Protein AF-A0A1F9Z024-F1 (afdb_monomer)

Foldseek 3Di:
DLPVVCLCVCVVPVDDDDDDDDDDDDDDDDDDDDDDDDDDDDDDDPPDPPPPPPPPPVPVCPDSPPVVVVCVVPVPSVVVRVVSNVVCVPDDPVRVLVVCLVPLVVLLVVLVVLLVVLVVLLVVLVVLLVLLVVLLVVLVVLLVVLVVLLVVLVVLLVQLVVLLVQLVVLLVVLVVQLVVLVVCVVVVNNVSSVVSNVVSVVSNVSSVVSNVVSVVSNVVSVVSNVVSVVSNVSSVVSNVSSVVSNVVSVVSNVVSVVSSVVSVVSSVSSVVSVVVPD

Structure (mmCIF, N/CA/C/O backbone):
data_AF-A0A1F9Z024-F1
#
_entry.id   AF-A0A1F9Z024-F1
#
loop_
_atom_site.group_PDB
_atom_site.id
_atom_site.type_symbol
_atom_site.label_atom_id
_atom_site.label_alt_id
_atom_site.label_comp_id
_atom_site.label_asym_id
_atom_site.label_entity_id
_atom_site.label_seq_id
_atom_site.pdbx_PDB_ins_code
_atom_site.Cartn_x
_atom_site.Cartn_y
_atom_site.Cartn_z
_atom_site.occupancy
_atom_site.B_iso_or_equiv
_atom_site.auth_seq_id
_atom_site.auth_comp_id
_atom_site.auth_asym_id
_atom_site.auth_atom_id
_atom_site.pdbx_PDB_model_num
ATOM 1 N N . MET A 1 1 ? 35.358 21.967 -48.797 1.00 41.69 1 MET A N 1
ATOM 2 C CA . MET A 1 1 ? 35.586 22.904 -47.665 1.00 41.69 1 MET A CA 1
ATOM 3 C C . MET A 1 1 ? 34.297 23.348 -46.992 1.00 41.69 1 MET A C 1
ATOM 5 O O . MET A 1 1 ? 34.251 23.355 -45.772 1.00 41.69 1 MET A O 1
ATOM 9 N N . LYS A 1 2 ? 33.196 23.497 -47.725 1.00 26.78 2 LYS A N 1
ATOM 10 C CA . LYS A 1 2 ? 31.906 23.045 -47.207 1.00 26.78 2 LYS A CA 1
ATOM 11 C C . LYS A 1 2 ? 31.917 21.520 -47.271 1.00 26.78 2 LYS A C 1
ATOM 13 O O . LYS A 1 2 ? 31.540 20.942 -48.274 1.00 26.78 2 LYS A O 1
ATOM 18 N N . LYS A 1 3 ? 32.565 20.832 -46.316 1.00 32.16 3 LYS A N 1
ATOM 19 C CA . LYS A 1 3 ? 32.410 19.366 -46.212 1.00 32.16 3 LYS A CA 1
ATOM 20 C C . LYS A 1 3 ? 30.887 19.101 -46.264 1.00 32.16 3 LYS A C 1
ATOM 22 O O . LYS A 1 3 ? 30.115 19.993 -45.963 1.00 32.16 3 LYS A O 1
ATOM 27 N N . VAL A 1 4 ? 30.427 17.901 -46.537 1.00 39.38 4 VAL A N 1
ATOM 28 C CA . VAL A 1 4 ? 29.684 17.056 -45.580 1.00 39.38 4 VAL A CA 1
ATOM 29 C C . VAL A 1 4 ? 29.007 17.702 -44.325 1.00 39.38 4 VAL A C 1
ATOM 31 O O . VAL A 1 4 ? 28.066 17.097 -43.825 1.00 39.38 4 VAL A O 1
ATOM 34 N N . ILE A 1 5 ? 29.487 18.854 -43.804 1.00 34.75 5 ILE A N 1
ATOM 35 C CA . ILE A 1 5 ? 28.983 19.886 -42.869 1.00 34.75 5 ILE A CA 1
ATOM 36 C C . ILE A 1 5 ? 27.628 19.602 -42.307 1.00 34.75 5 ILE A C 1
ATOM 38 O O . ILE A 1 5 ? 27.487 19.612 -41.092 1.00 34.75 5 ILE A O 1
ATOM 42 N N . LEU A 1 6 ? 26.638 19.355 -43.133 1.00 33.47 6 LEU A N 1
ATOM 43 C CA . LEU A 1 6 ? 25.333 19.111 -42.578 1.00 33.47 6 LEU A CA 1
ATOM 44 C C . LEU A 1 6 ? 24.619 18.025 -43.381 1.00 33.47 6 LEU A C 1
ATOM 46 O O . LEU A 1 6 ? 23.544 17.634 -43.020 1.00 33.47 6 LEU A O 1
ATOM 50 N N . LEU A 1 7 ? 25.240 17.387 -44.374 1.00 40.91 7 LEU A N 1
ATOM 51 C CA . LEU A 1 7 ? 24.636 16.268 -45.102 1.00 40.91 7 LEU A CA 1
ATOM 52 C C . LEU A 1 7 ? 24.588 14.944 -44.359 1.00 40.91 7 LEU A C 1
ATOM 54 O O . LEU A 1 7 ? 23.774 14.069 -44.644 1.00 40.91 7 LEU A O 1
ATOM 58 N N . ALA A 1 8 ? 25.337 14.890 -43.269 1.00 39.47 8 ALA A N 1
ATOM 59 C CA . ALA A 1 8 ? 24.923 14.147 -42.101 1.00 39.47 8 ALA A CA 1
ATOM 60 C C . ALA A 1 8 ? 23.938 14.962 -41.237 1.00 39.47 8 ALA A C 1
ATOM 62 O O . ALA A 1 8 ? 24.077 15.034 -40.028 1.00 39.47 8 ALA A O 1
ATOM 63 N N . VAL A 1 9 ? 22.868 15.481 -41.829 1.00 36.06 9 VAL A N 1
ATOM 64 C CA . VAL A 1 9 ? 21.585 15.773 -41.177 1.00 36.06 9 VAL A CA 1
ATOM 65 C C . VAL A 1 9 ? 20.935 14.440 -40.809 1.00 36.06 9 VAL A C 1
ATOM 67 O O . VAL A 1 9 ? 20.041 14.357 -39.988 1.00 36.06 9 VAL A O 1
ATOM 70 N N . ILE A 1 10 ? 21.519 13.347 -41.286 1.00 41.84 10 ILE A N 1
ATOM 71 C CA . ILE A 1 10 ? 21.453 12.002 -40.732 1.00 41.84 10 ILE A CA 1
ATOM 72 C C . ILE A 1 10 ? 22.004 11.942 -39.277 1.00 41.84 10 ILE A C 1
ATOM 74 O O . ILE A 1 10 ? 21.585 11.080 -38.506 1.00 41.84 10 ILE A O 1
ATOM 78 N N . MET A 1 11 ? 22.861 12.884 -38.840 1.00 42.25 11 MET A N 1
ATOM 79 C CA . MET A 1 11 ? 23.103 13.192 -37.413 1.00 42.25 11 MET A CA 1
ATOM 80 C C . MET A 1 11 ? 21.960 13.993 -36.767 1.00 42.25 11 MET A C 1
ATOM 82 O O . MET A 1 11 ? 21.804 13.909 -35.553 1.00 42.25 11 MET A O 1
ATOM 86 N N . LEU A 1 12 ? 21.165 14.744 -37.531 1.00 36.78 12 LEU A N 1
ATOM 87 C CA . LEU A 1 12 ? 20.078 15.609 -37.043 1.00 36.78 12 LEU A CA 1
ATOM 88 C C . LEU A 1 12 ? 18.689 14.937 -37.009 1.00 36.78 12 LEU A C 1
ATOM 90 O O . LEU A 1 12 ? 17.855 15.361 -36.220 1.00 36.78 12 LEU A O 1
ATOM 94 N N . ILE A 1 13 ? 18.437 13.856 -37.756 1.00 37.03 13 ILE A N 1
ATOM 95 C CA . ILE A 1 13 ? 17.109 13.201 -37.814 1.00 37.03 13 ILE A CA 1
ATOM 96 C C . ILE A 1 13 ? 17.067 11.873 -37.013 1.00 37.03 13 ILE A C 1
ATOM 98 O O . ILE A 1 13 ? 16.002 11.327 -36.744 1.00 37.03 13 ILE A O 1
ATOM 102 N N . GLY A 1 14 ? 18.210 11.361 -36.525 1.00 36.91 14 GLY A N 1
ATOM 103 C CA . GLY A 1 14 ? 18.287 10.028 -35.898 1.00 36.91 14 GLY A CA 1
ATOM 104 C C . GLY A 1 14 ? 18.043 9.921 -34.382 1.00 36.91 14 GLY A C 1
ATOM 105 O O . GLY A 1 14 ? 17.465 8.934 -33.943 1.00 36.91 14 GLY A O 1
ATOM 106 N N . THR A 1 15 ? 18.478 10.878 -33.553 1.00 34.25 15 THR A N 1
ATOM 107 C CA . THR A 1 15 ? 17.978 11.030 -32.168 1.00 34.25 15 THR A CA 1
ATOM 108 C C . THR A 1 15 ? 18.198 12.463 -31.705 1.00 34.25 15 THR A C 1
ATOM 110 O O . THR A 1 15 ? 19.227 13.061 -32.019 1.00 34.25 15 THR A O 1
ATOM 113 N N . GLY A 1 16 ? 17.283 12.967 -30.878 1.00 38.72 16 GLY A N 1
ATOM 114 C CA . GLY A 1 16 ? 17.520 14.170 -30.092 1.00 38.72 16 GLY A CA 1
ATOM 115 C C . GLY A 1 16 ? 18.804 14.101 -29.258 1.00 38.72 16 GLY A C 1
ATOM 116 O O . GLY A 1 16 ? 19.386 13.027 -29.065 1.00 38.72 16 GLY A O 1
ATOM 117 N N . VAL A 1 17 ? 19.147 15.277 -28.730 1.00 33.44 17 VAL A N 1
ATOM 118 C CA . VAL A 1 17 ? 20.298 15.636 -27.889 1.00 33.44 17 VAL A CA 1
ATOM 119 C C . VAL A 1 17 ? 21.517 16.121 -28.683 1.00 33.44 17 VAL A C 1
ATOM 121 O O . VAL A 1 17 ? 22.361 15.344 -29.118 1.00 33.44 17 VAL A O 1
ATOM 124 N N . PHE A 1 18 ? 21.629 17.447 -28.793 1.00 29.00 18 PHE A N 1
ATOM 125 C CA . PHE A 1 18 ? 22.909 18.148 -28.844 1.00 29.00 18 PHE A CA 1
ATOM 126 C C . PHE A 1 18 ? 22.970 19.002 -27.572 1.00 29.00 18 PHE A C 1
ATOM 128 O O . PHE A 1 18 ? 22.233 19.974 -27.441 1.00 29.00 18 PHE A O 1
ATOM 135 N N . ALA A 1 19 ? 23.781 18.591 -26.599 1.00 30.16 19 ALA A N 1
ATOM 136 C CA . ALA A 1 19 ? 24.154 19.421 -25.463 1.00 30.16 19 ALA A CA 1
ATOM 137 C C . ALA A 1 19 ? 25.636 19.750 -25.625 1.00 30.16 19 ALA A C 1
ATOM 139 O O . ALA A 1 19 ? 26.470 18.847 -25.686 1.00 30.16 19 ALA A O 1
ATOM 140 N N . LYS A 1 20 ? 25.943 21.042 -25.736 1.00 29.17 20 LYS A N 1
ATOM 141 C CA . LYS A 1 20 ? 27.293 21.568 -25.584 1.00 29.17 20 LYS A CA 1
ATOM 142 C C . LYS A 1 20 ? 27.451 21.967 -24.114 1.00 29.17 20 LYS A C 1
ATOM 144 O O . LYS A 1 20 ? 26.617 22.702 -23.595 1.00 29.17 20 LYS A O 1
ATOM 149 N N . SER A 1 21 ? 28.464 21.428 -23.448 1.00 30.62 21 SER A N 1
ATOM 150 C CA . SER A 1 21 ? 28.898 21.826 -22.109 1.00 30.62 21 SER A CA 1
ATOM 151 C C . SER A 1 21 ? 30.384 22.147 -22.221 1.00 30.62 21 SER A C 1
ATOM 153 O O . SER A 1 21 ? 31.205 21.264 -22.438 1.00 30.62 21 SER A O 1
ATOM 155 N N . GLU A 1 22 ? 30.692 23.437 -22.155 1.00 30.12 22 GLU A N 1
ATOM 156 C CA . GLU A 1 22 ? 31.986 23.953 -21.725 1.00 30.12 22 GLU A CA 1
ATOM 157 C C . GLU A 1 22 ? 31.717 24.474 -20.311 1.00 30.12 22 GLU A C 1
ATOM 159 O O . GLU A 1 22 ? 30.862 25.337 -20.141 1.00 30.12 22 GLU A O 1
ATOM 164 N N . ASN A 1 23 ? 32.358 23.898 -19.295 1.00 31.19 23 ASN A N 1
ATOM 165 C CA . ASN A 1 23 ? 32.426 24.503 -17.968 1.00 31.19 23 ASN A CA 1
ATOM 166 C C . ASN A 1 23 ? 33.891 24.487 -17.539 1.00 31.19 23 ASN A C 1
ATOM 168 O O . ASN A 1 23 ? 34.466 23.433 -17.275 1.00 31.19 23 ASN A O 1
ATOM 172 N N . SER A 1 24 ? 34.481 25.677 -17.510 1.00 28.73 24 SER A N 1
ATOM 173 C CA . SER A 1 24 ? 35.725 25.983 -16.819 1.00 28.73 24 SER A CA 1
ATOM 174 C C . SER A 1 24 ? 35.515 25.808 -15.315 1.00 28.73 24 SER A C 1
ATOM 176 O O . SER A 1 24 ? 34.662 26.477 -14.730 1.00 28.73 24 SER A O 1
ATOM 178 N N . ALA A 1 25 ? 36.283 24.917 -14.695 1.00 28.42 25 ALA A N 1
ATOM 179 C CA . ALA A 1 25 ? 36.365 24.807 -13.247 1.00 28.42 25 ALA A CA 1
ATOM 180 C C . ALA A 1 25 ? 37.320 25.881 -12.707 1.00 28.42 25 ALA A C 1
ATOM 182 O O . ALA A 1 25 ? 38.483 25.939 -13.104 1.00 28.42 25 ALA A O 1
ATOM 183 N N . THR A 1 26 ? 36.836 26.721 -11.797 1.00 31.38 26 THR A N 1
ATOM 184 C CA . THR A 1 26 ? 37.683 27.456 -10.853 1.00 31.38 26 THR A CA 1
ATOM 185 C C . THR A 1 26 ? 38.005 26.534 -9.667 1.00 31.38 26 THR A C 1
ATOM 187 O O . THR A 1 26 ? 37.111 25.821 -9.205 1.00 31.38 26 THR A O 1
ATOM 190 N N . PRO A 1 27 ? 39.252 26.488 -9.163 1.00 30.09 27 PRO A N 1
ATOM 191 C CA . PRO A 1 27 ? 39.580 25.663 -8.004 1.00 30.09 27 PRO A CA 1
ATOM 192 C C . PRO A 1 27 ? 39.075 26.307 -6.704 1.00 30.09 27 PRO A C 1
ATOM 194 O O . PRO A 1 27 ? 39.210 27.513 -6.501 1.00 30.09 27 PRO A O 1
ATOM 197 N N . ALA A 1 28 ? 38.504 25.488 -5.818 1.00 29.73 28 ALA A N 1
ATOM 198 C CA . ALA A 1 28 ? 38.111 25.882 -4.470 1.00 29.73 28 ALA A CA 1
ATOM 199 C C . ALA A 1 28 ? 39.317 25.862 -3.513 1.00 29.73 28 ALA A C 1
ATOM 201 O O . ALA A 1 28 ? 40.152 24.959 -3.554 1.00 29.73 28 ALA A O 1
ATOM 202 N N . THR A 1 29 ? 39.381 26.870 -2.649 1.00 32.94 29 THR A N 1
ATOM 203 C CA . THR A 1 29 ? 40.348 27.044 -1.557 1.00 32.94 29 THR A CA 1
ATOM 204 C C . THR A 1 29 ? 40.168 25.961 -0.476 1.00 32.94 29 THR A C 1
ATOM 206 O O . THR A 1 29 ? 39.024 25.656 -0.136 1.00 32.94 29 THR A O 1
ATOM 209 N N . PRO A 1 30 ? 41.241 25.377 0.097 1.00 31.31 30 PRO A N 1
ATOM 210 C CA . PRO A 1 30 ? 41.115 24.394 1.175 1.00 31.31 30 PRO A CA 1
ATOM 211 C C . PRO A 1 30 ? 40.738 25.051 2.515 1.00 31.31 30 PRO A C 1
ATOM 213 O O . PRO A 1 30 ? 41.228 26.130 2.846 1.00 31.31 30 PRO A O 1
ATOM 216 N N . ALA A 1 31 ? 39.879 24.383 3.291 1.00 32.34 31 ALA A N 1
ATOM 217 C CA . ALA A 1 31 ? 39.479 24.800 4.634 1.00 32.34 31 ALA A CA 1
ATOM 218 C C . ALA A 1 31 ? 40.467 24.299 5.707 1.00 32.34 31 ALA A C 1
ATOM 220 O O . ALA A 1 31 ? 40.874 23.138 5.703 1.00 32.34 31 ALA A O 1
ATOM 221 N N . THR A 1 32 ? 40.821 25.196 6.626 1.00 33.78 32 THR A N 1
ATOM 222 C CA . THR A 1 32 ? 41.647 24.988 7.828 1.00 33.78 32 THR A CA 1
ATOM 223 C C . THR A 1 32 ? 40.938 24.087 8.859 1.00 33.78 32 THR A C 1
ATOM 225 O O . THR A 1 32 ? 39.724 24.225 9.023 1.00 33.78 32 THR A O 1
ATOM 228 N N . PRO A 1 33 ? 41.643 23.196 9.588 1.00 33.41 33 PRO A N 1
ATOM 229 C CA . PRO A 1 33 ? 41.038 22.355 10.622 1.00 33.41 33 PRO A CA 1
ATOM 230 C C . PRO A 1 33 ? 40.873 23.116 11.949 1.00 33.41 33 PRO A C 1
ATOM 232 O O . PRO A 1 33 ? 41.720 23.935 12.300 1.00 33.41 33 PRO A O 1
ATOM 235 N N . ALA A 1 34 ? 39.813 22.813 12.704 1.00 31.92 34 ALA A N 1
ATOM 236 C CA . ALA A 1 34 ? 39.619 23.286 14.077 1.00 31.92 34 ALA A CA 1
ATOM 237 C C . ALA A 1 34 ? 39.454 22.109 15.058 1.00 31.92 34 ALA A C 1
ATOM 239 O O . ALA A 1 34 ? 38.973 21.036 14.696 1.00 31.92 34 ALA A O 1
ATOM 240 N N . GLU A 1 35 ? 39.919 22.362 16.278 1.00 32.09 35 GLU A N 1
ATOM 241 C CA . GLU A 1 35 ? 40.313 21.466 17.372 1.00 32.09 35 GLU A CA 1
ATOM 242 C C . GLU A 1 35 ? 39.183 20.717 18.124 1.00 32.09 35 GLU A C 1
ATOM 244 O O . GLU A 1 35 ? 38.010 21.084 18.026 1.00 32.09 35 GLU A O 1
ATOM 249 N N . PRO A 1 36 ? 39.530 19.668 18.909 1.00 35.53 36 PRO A N 1
ATOM 250 C CA . PRO A 1 36 ? 38.587 18.832 19.657 1.00 35.53 36 PRO A CA 1
ATOM 251 C C . PRO A 1 36 ? 38.237 19.422 21.035 1.00 35.53 36 PRO A C 1
ATOM 253 O O . PRO A 1 36 ? 39.133 19.818 21.776 1.00 35.53 36 PRO A O 1
ATOM 256 N N . GLY A 1 37 ? 36.956 19.411 21.443 1.00 38.94 37 GLY A N 1
ATOM 257 C CA . GLY A 1 37 ? 36.637 19.784 22.832 1.00 38.94 37 GLY A CA 1
ATOM 258 C C . GLY A 1 37 ? 35.207 20.140 23.255 1.00 38.94 37 GLY A C 1
ATOM 259 O O . GLY A 1 37 ? 35.083 20.824 24.266 1.00 38.94 37 GLY A O 1
ATOM 260 N N . VAL A 1 38 ? 34.126 19.712 22.583 1.00 33.25 38 VAL A N 1
ATOM 261 C CA . VAL A 1 38 ? 32.757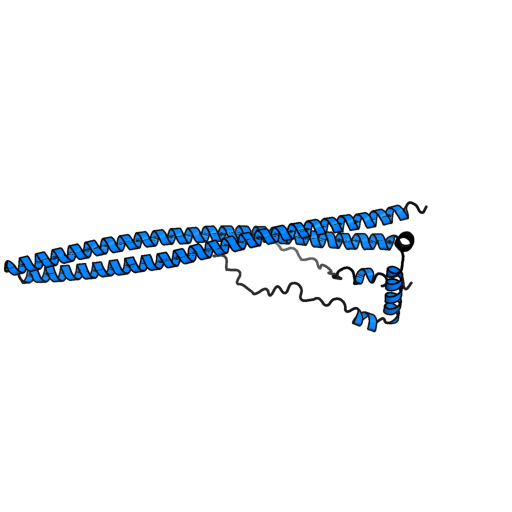 19.921 23.119 1.00 33.25 38 VAL A CA 1
ATOM 262 C C . VAL A 1 38 ? 31.881 18.671 22.952 1.00 33.25 38 VAL A C 1
ATOM 264 O O . VAL A 1 38 ? 31.782 18.109 21.864 1.00 33.25 38 VAL A O 1
ATOM 267 N N . SER A 1 39 ? 31.271 18.236 24.058 1.00 35.19 39 SER A N 1
ATOM 268 C CA . SER A 1 39 ? 30.397 17.060 24.205 1.00 35.19 39 SER A CA 1
ATOM 269 C C . SER A 1 39 ? 29.115 17.112 23.348 1.00 35.19 39 SER A C 1
ATOM 271 O O . SER A 1 39 ? 28.606 18.202 23.081 1.00 35.19 39 SER A O 1
ATOM 273 N N . PRO A 1 40 ? 28.542 15.954 22.953 1.00 32.72 40 PRO A N 1
ATOM 274 C CA . PRO A 1 40 ? 27.421 15.894 22.015 1.00 32.72 40 PRO A CA 1
ATOM 275 C C . PRO A 1 40 ? 26.085 16.270 22.674 1.00 32.72 40 PRO A C 1
ATOM 277 O O . PRO A 1 40 ? 25.657 15.648 23.645 1.00 32.72 40 PRO A O 1
ATOM 280 N N . ALA A 1 41 ? 25.393 17.262 22.109 1.00 32.72 41 ALA A N 1
ATOM 281 C CA . ALA A 1 41 ? 23.989 17.534 22.401 1.00 32.72 41 ALA A CA 1
ATOM 282 C C . ALA A 1 41 ? 23.072 16.566 21.622 1.00 32.72 41 ALA A C 1
ATOM 284 O O . ALA A 1 41 ? 23.370 16.174 20.495 1.00 32.72 41 ALA A O 1
ATOM 285 N N . THR A 1 42 ? 21.964 16.194 22.266 1.00 33.47 42 THR A N 1
ATOM 286 C CA . THR A 1 42 ? 20.832 15.346 21.849 1.00 33.47 42 THR A CA 1
ATOM 287 C C . THR A 1 42 ? 20.537 15.334 20.338 1.00 33.47 42 THR A C 1
ATOM 289 O O . THR A 1 42 ? 20.445 16.410 19.744 1.00 33.47 42 THR A O 1
ATOM 292 N N . PRO A 1 43 ? 20.304 14.163 19.699 1.00 31.94 43 PRO A N 1
ATOM 293 C CA . PRO A 1 43 ? 19.959 14.123 18.283 1.00 31.94 43 PRO A CA 1
ATOM 294 C C . PRO A 1 43 ? 18.600 14.793 18.065 1.00 31.94 43 PRO A C 1
ATOM 296 O O . PRO A 1 43 ? 17.562 14.316 18.524 1.00 31.94 43 PRO A O 1
ATOM 299 N N . ALA A 1 44 ? 18.619 15.923 17.362 1.00 30.16 44 ALA A N 1
ATOM 300 C CA . ALA A 1 44 ? 17.421 16.555 16.848 1.00 30.16 44 ALA A CA 1
ATOM 301 C C . ALA A 1 44 ? 16.699 15.585 15.899 1.00 30.16 44 ALA A C 1
ATOM 303 O O . ALA A 1 44 ? 17.319 14.974 15.026 1.00 30.16 44 ALA A O 1
ATOM 304 N N . THR A 1 45 ? 15.382 15.464 16.071 1.00 31.97 45 THR A N 1
ATOM 305 C CA . THR A 1 45 ? 14.456 14.860 15.109 1.00 31.97 45 THR A CA 1
ATOM 306 C C . THR A 1 45 ? 14.822 15.317 13.695 1.00 31.97 45 THR A C 1
ATOM 308 O O . THR A 1 45 ? 14.901 16.531 13.477 1.00 31.97 45 THR A O 1
ATOM 311 N N . PRO A 1 46 ? 15.037 14.408 12.724 1.00 28.81 46 PRO A N 1
ATOM 312 C CA . PRO A 1 46 ? 15.253 14.822 11.350 1.00 28.81 46 PRO A CA 1
ATOM 313 C C . PRO A 1 46 ? 14.022 15.603 10.905 1.00 28.81 46 PRO A C 1
ATOM 315 O O . PRO A 1 46 ? 12.910 15.072 10.897 1.00 28.81 46 PRO A O 1
ATOM 318 N N . ALA A 1 47 ? 14.220 16.878 10.581 1.00 26.77 47 ALA A N 1
ATOM 319 C CA . ALA A 1 47 ? 13.219 17.660 9.889 1.00 26.77 47 ALA A CA 1
ATOM 320 C C . ALA A 1 47 ? 12.775 16.861 8.657 1.00 26.77 47 ALA A C 1
ATOM 322 O O . ALA A 1 47 ? 13.618 16.428 7.866 1.00 26.77 47 ALA A O 1
ATOM 323 N N . GLU A 1 48 ? 11.462 16.653 8.514 1.00 28.55 48 GLU A N 1
ATOM 324 C CA . GLU A 1 48 ? 10.865 16.276 7.236 1.00 28.55 48 GLU A CA 1
ATOM 325 C C . GLU A 1 48 ? 11.521 17.150 6.162 1.00 28.55 48 GLU A C 1
ATOM 327 O O . GLU A 1 48 ? 11.473 18.383 6.279 1.00 28.55 48 GLU A O 1
ATOM 332 N N . PRO A 1 49 ? 12.149 16.575 5.120 1.00 28.25 49 PRO A N 1
ATOM 333 C CA . PRO A 1 49 ? 12.421 17.350 3.934 1.00 28.25 49 PRO A CA 1
ATOM 334 C C . PRO A 1 49 ? 11.043 17.665 3.374 1.00 28.25 49 PRO A C 1
ATOM 336 O O . PRO A 1 49 ? 10.435 16.841 2.693 1.00 28.25 49 PRO A O 1
ATOM 339 N N . GLY A 1 50 ? 10.522 18.833 3.760 1.00 25.03 50 GLY A N 1
ATOM 340 C CA . GLY A 1 50 ? 9.267 19.343 3.261 1.00 25.03 50 GLY A CA 1
ATOM 341 C C . GLY A 1 50 ? 9.276 19.166 1.757 1.00 25.03 50 GLY A C 1
ATOM 342 O O . GLY A 1 50 ? 10.291 19.450 1.109 1.00 25.03 50 GLY A O 1
ATOM 343 N N . ASP A 1 51 ? 8.155 18.664 1.244 1.00 29.25 51 ASP A N 1
ATOM 344 C CA . ASP A 1 51 ? 7.791 18.664 -0.162 1.00 29.25 51 ASP A CA 1
ATOM 345 C C . ASP A 1 51 ? 7.845 20.115 -0.671 1.00 29.25 51 ASP A C 1
ATOM 347 O O . ASP A 1 51 ? 6.842 20.762 -0.969 1.00 29.25 51 ASP A O 1
ATOM 351 N N . LYS A 1 52 ? 9.055 20.654 -0.839 1.00 26.22 52 LYS A N 1
ATOM 352 C CA . LYS A 1 52 ? 9.321 21.531 -1.952 1.00 26.22 52 LYS A CA 1
ATOM 353 C C . LYS A 1 52 ? 8.964 20.642 -3.116 1.00 26.22 52 LYS A C 1
ATOM 355 O O . LYS A 1 52 ? 9.687 19.692 -3.418 1.00 26.22 52 LYS A O 1
ATOM 360 N N . GLN A 1 53 ? 7.816 20.933 -3.718 1.00 26.48 53 GLN A N 1
ATOM 361 C CA . GLN A 1 53 ? 7.570 20.660 -5.115 1.00 26.48 53 GLN A CA 1
ATOM 362 C C . GLN A 1 53 ? 8.810 21.142 -5.869 1.00 26.48 53 GLN A C 1
ATOM 364 O O . GLN A 1 53 ? 8.874 22.247 -6.404 1.00 26.48 53 GLN A O 1
ATOM 369 N N . VAL A 1 54 ? 9.827 20.289 -5.940 1.00 27.47 54 VAL A N 1
ATOM 370 C CA . VAL A 1 54 ? 10.647 20.196 -7.114 1.00 27.47 54 VAL A CA 1
ATOM 371 C C . VAL A 1 54 ? 9.640 19.743 -8.143 1.00 27.47 54 VAL A C 1
ATOM 373 O O . VAL A 1 54 ? 9.364 18.558 -8.332 1.00 27.47 54 VAL A O 1
ATOM 376 N N . ASN A 1 55 ? 9.020 20.746 -8.761 1.00 26.81 55 ASN A N 1
ATOM 377 C CA . ASN A 1 55 ? 8.585 20.688 -10.128 1.00 26.81 55 ASN A CA 1
ATOM 378 C C . ASN A 1 55 ? 9.800 20.168 -10.894 1.00 26.81 55 ASN A C 1
ATOM 380 O O . ASN A 1 55 ? 10.568 20.923 -11.482 1.00 26.81 55 ASN A O 1
ATOM 384 N N . SER A 1 56 ? 9.995 18.851 -10.853 1.00 27.66 56 SER A N 1
ATOM 385 C CA . SER A 1 56 ? 10.821 18.097 -11.766 1.00 27.66 56 SER A CA 1
ATOM 386 C C . SER A 1 56 ? 10.023 18.051 -13.056 1.00 27.66 56 SER A C 1
ATOM 388 O O . SER A 1 56 ? 9.643 17.013 -13.588 1.00 27.66 56 SER A O 1
ATOM 390 N N . ALA A 1 57 ? 9.819 19.247 -13.597 1.00 26.16 57 ALA A N 1
ATOM 391 C CA . ALA A 1 57 ? 10.079 19.466 -14.982 1.00 26.16 57 ALA A CA 1
ATOM 392 C C . ALA A 1 57 ? 1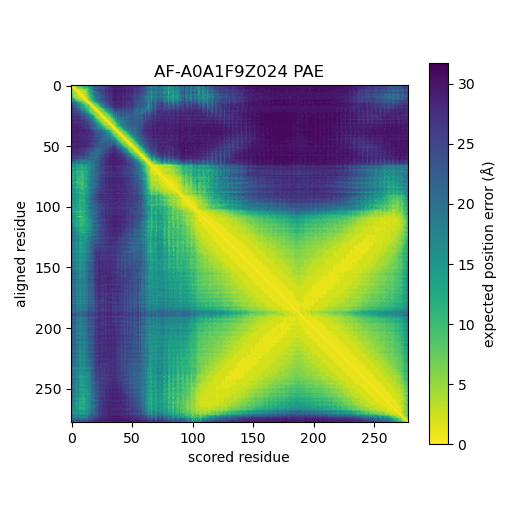1.485 18.906 -15.250 1.00 26.16 57 ALA A C 1
ATOM 394 O O . ALA A 1 57 ? 12.490 19.614 -15.197 1.00 26.16 57 ALA A O 1
ATOM 395 N N . GLY A 1 58 ? 11.552 17.585 -15.478 1.00 24.88 58 GLY A N 1
ATOM 396 C CA . GLY A 1 58 ? 12.646 16.977 -16.218 1.00 24.88 58 GLY A CA 1
ATOM 397 C C . GLY A 1 58 ? 12.882 17.876 -17.419 1.00 24.88 58 GLY A C 1
ATOM 398 O O . GLY A 1 58 ? 11.889 18.377 -17.943 1.00 24.88 58 GLY A O 1
ATOM 399 N N . PRO A 1 59 ? 14.153 18.168 -17.742 1.00 30.70 59 PRO A N 1
ATOM 400 C CA . PRO A 1 59 ? 14.566 19.388 -18.428 1.00 30.70 59 PRO A CA 1
ATOM 401 C C . PRO A 1 59 ? 13.491 19.815 -19.419 1.00 30.70 59 PRO A C 1
ATOM 403 O O . PRO A 1 59 ? 13.327 19.133 -20.434 1.00 30.70 59 PRO A O 1
ATOM 406 N N . LYS A 1 60 ? 12.706 20.847 -19.037 1.00 29.45 60 LYS A N 1
ATOM 407 C CA . LYS A 1 60 ? 11.660 21.427 -19.891 1.00 29.45 60 LYS A CA 1
ATOM 408 C C . LYS A 1 60 ? 12.291 21.571 -21.247 1.00 29.45 60 LYS A C 1
ATOM 410 O O . LYS A 1 60 ? 13.387 22.132 -21.294 1.00 29.45 60 LYS A O 1
ATOM 415 N N . ASP A 1 61 ? 11.642 20.976 -22.242 1.00 37.84 61 ASP A N 1
ATOM 416 C CA . ASP A 1 61 ? 11.977 21.010 -23.656 1.00 37.84 61 ASP A CA 1
ATOM 417 C C . ASP A 1 61 ? 13.058 22.047 -23.943 1.00 37.84 61 ASP A C 1
ATOM 419 O O . ASP A 1 61 ? 12.773 23.215 -24.192 1.00 37.84 61 ASP A O 1
ATOM 423 N N . LYS A 1 62 ? 14.332 21.644 -23.819 1.00 35.28 62 LYS A N 1
ATOM 424 C CA . LYS A 1 62 ? 15.405 22.463 -24.362 1.00 35.28 62 LYS A CA 1
ATOM 425 C C . LYS A 1 62 ? 15.166 22.351 -25.846 1.00 35.28 62 LYS A C 1
ATOM 427 O O . LYS A 1 62 ? 15.409 21.275 -26.402 1.00 35.28 62 LYS A O 1
ATOM 432 N N . GLU A 1 63 ? 14.537 23.395 -26.386 1.00 39.16 63 GLU A N 1
ATOM 433 C CA . GLU A 1 63 ? 14.101 23.512 -27.766 1.00 39.16 63 GLU A CA 1
ATOM 434 C C . GLU A 1 63 ? 15.111 22.780 -28.634 1.00 39.16 63 GLU A C 1
ATOM 436 O O . GLU A 1 63 ? 16.314 23.065 -28.596 1.00 39.16 63 GLU A O 1
ATOM 441 N N . LYS A 1 64 ? 14.630 21.753 -29.345 1.00 37.03 64 LYS A N 1
ATOM 442 C CA . LYS A 1 64 ? 15.418 21.138 -30.412 1.00 37.03 64 LYS A CA 1
ATOM 443 C C . LYS A 1 64 ? 15.976 22.316 -31.211 1.00 37.03 64 LYS A C 1
ATOM 445 O O . LYS A 1 64 ? 15.157 23.160 -31.568 1.00 37.03 64 LYS A O 1
ATOM 450 N N . PRO A 1 65 ? 17.302 22.426 -31.431 1.00 48.81 65 PRO A N 1
ATOM 451 C CA . PRO A 1 65 ? 17.843 23.545 -32.185 1.00 48.81 65 PRO A CA 1
ATOM 452 C C . PRO A 1 65 ? 17.053 23.615 -33.483 1.00 48.81 65 PRO A C 1
ATOM 454 O O . PRO A 1 65 ? 17.035 22.642 -34.241 1.00 48.81 65 PRO A O 1
ATOM 457 N N . ASP A 1 66 ? 16.287 24.695 -33.628 1.00 57.03 66 ASP A N 1
ATOM 458 C CA . ASP A 1 66 ? 15.267 24.775 -34.653 1.00 57.03 66 ASP A CA 1
ATOM 459 C C . ASP A 1 66 ? 15.989 24.809 -35.995 1.00 57.03 66 ASP A C 1
ATOM 461 O O . ASP A 1 66 ? 16.658 25.783 -36.353 1.00 57.03 66 ASP A O 1
ATOM 465 N N . PHE A 1 67 ? 15.927 23.682 -36.703 1.00 57.09 67 PHE A N 1
ATOM 466 C CA . PHE A 1 67 ? 16.554 23.549 -38.003 1.00 57.09 67 PHE A CA 1
ATOM 467 C C . PHE A 1 67 ? 15.980 24.586 -38.965 1.00 57.09 67 PHE A C 1
ATOM 469 O O . PHE A 1 67 ? 16.708 25.036 -39.841 1.00 57.09 67 PHE A O 1
ATOM 476 N N . GLU A 1 68 ? 14.730 25.021 -38.784 1.00 56.62 68 GLU A N 1
ATOM 477 C CA . GLU A 1 68 ? 14.154 26.101 -39.580 1.00 56.62 68 GLU A CA 1
ATOM 478 C C . GLU A 1 68 ? 14.817 27.440 -39.269 1.00 56.62 68 GLU A C 1
ATOM 480 O O . GLU A 1 68 ? 15.138 28.183 -40.195 1.00 56.62 68 GLU A O 1
ATOM 485 N N . LYS A 1 69 ? 15.098 27.728 -37.995 1.00 67.62 69 LYS A N 1
ATOM 486 C CA . LYS A 1 69 ? 15.841 28.926 -37.580 1.00 67.62 69 LYS A CA 1
ATOM 487 C C . LYS A 1 69 ? 17.272 28.923 -38.129 1.00 67.62 69 LYS A C 1
ATOM 489 O O . LYS A 1 69 ? 17.679 29.879 -38.782 1.00 67.62 69 LYS A O 1
ATOM 494 N N . TRP A 1 70 ? 17.996 27.814 -37.985 1.00 72.62 70 TRP A N 1
ATOM 495 C CA . TRP A 1 70 ? 19.350 27.665 -38.534 1.00 72.62 70 TRP A CA 1
ATOM 496 C C . TRP A 1 70 ? 19.369 27.692 -40.076 1.00 72.62 70 TRP A C 1
ATOM 498 O O . TRP A 1 70 ? 20.260 28.279 -40.688 1.00 72.62 70 TRP A O 1
ATOM 508 N N . ALA A 1 71 ? 18.377 27.083 -40.732 1.00 64.88 71 ALA A N 1
ATOM 509 C CA . ALA A 1 71 ? 18.280 27.048 -42.191 1.00 64.88 71 ALA A CA 1
ATOM 510 C C . ALA A 1 71 ? 17.934 28.417 -42.786 1.00 64.88 71 ALA A C 1
ATOM 512 O O . ALA A 1 71 ? 18.369 28.710 -43.899 1.00 64.88 71 ALA A O 1
ATOM 513 N N . LYS A 1 72 ? 17.197 29.259 -42.050 1.00 73.00 72 LYS A N 1
ATOM 514 C CA . LYS A 1 72 ? 16.966 30.668 -42.405 1.00 73.00 72 LYS A CA 1
ATOM 515 C C . LYS A 1 72 ? 18.257 31.489 -42.314 1.00 73.00 72 LYS A C 1
ATOM 517 O O . LYS A 1 72 ? 18.510 32.302 -43.195 1.00 73.00 72 LYS A O 1
ATOM 522 N N . GLU A 1 73 ? 19.098 31.234 -41.312 1.00 71.94 73 GLU A N 1
ATOM 523 C CA . GLU A 1 73 ? 20.410 31.888 -41.145 1.00 71.94 73 GLU A CA 1
ATOM 524 C C . GLU A 1 73 ? 21.469 31.376 -42.147 1.00 71.94 73 GLU A C 1
ATOM 526 O O . GLU A 1 73 ? 22.438 32.070 -42.470 1.00 71.94 73 GLU A O 1
ATOM 531 N N . HIS A 1 74 ? 21.289 30.164 -42.683 1.00 70.25 74 HIS A N 1
ATOM 532 C CA . HIS A 1 74 ? 22.216 29.530 -43.623 1.00 70.25 74 HIS A CA 1
ATOM 533 C C . HIS A 1 74 ? 21.507 28.821 -44.798 1.00 70.25 74 HIS A C 1
ATOM 535 O O . HIS A 1 74 ? 21.629 27.599 -44.950 1.00 70.25 74 HIS A O 1
ATOM 541 N N . PRO A 1 75 ? 20.831 29.568 -45.691 1.00 73.69 75 PRO A N 1
ATOM 542 C CA . PRO A 1 75 ? 19.957 29.002 -46.724 1.00 73.69 75 PRO A CA 1
ATOM 543 C C . PRO A 1 75 ? 20.700 28.127 -47.738 1.00 73.69 75 PRO A C 1
ATOM 545 O O . PRO A 1 75 ? 20.245 27.034 -48.073 1.00 73.69 75 PRO A O 1
ATOM 548 N N . GLU A 1 76 ? 21.888 28.549 -48.173 1.00 71.69 76 GLU A N 1
ATOM 549 C CA . GLU A 1 76 ? 22.699 27.791 -49.135 1.00 71.69 76 GLU A CA 1
ATOM 550 C C . GLU A 1 76 ? 23.242 26.492 -48.537 1.00 71.69 76 GLU A C 1
ATOM 552 O O . GLU A 1 76 ? 23.221 25.443 -49.179 1.00 71.69 76 GLU A O 1
ATOM 557 N N . LYS A 1 77 ? 23.645 26.524 -47.262 1.00 58.25 77 LYS A N 1
ATOM 558 C CA . LYS A 1 77 ? 24.087 25.312 -46.568 1.00 58.25 77 LYS A CA 1
ATOM 559 C C . LYS A 1 77 ? 22.907 24.371 -46.322 1.00 58.25 77 LYS A C 1
ATOM 561 O O . LYS A 1 77 ? 23.092 23.171 -46.417 1.00 58.25 77 LYS A O 1
ATOM 566 N N . ALA A 1 78 ? 21.706 24.879 -46.039 1.00 61.78 78 ALA A N 1
ATOM 567 C CA . ALA A 1 78 ? 20.504 24.068 -45.835 1.00 61.78 78 ALA A CA 1
ATOM 568 C C . ALA A 1 78 ? 19.995 23.381 -47.119 1.00 61.78 78 ALA A C 1
ATOM 570 O O . ALA A 1 78 ? 19.469 22.270 -47.042 1.00 61.78 78 ALA A O 1
ATOM 571 N N . LYS A 1 79 ? 20.148 24.008 -48.294 1.00 67.94 79 LYS A N 1
ATOM 572 C CA . LYS A 1 79 ? 19.807 23.403 -49.599 1.00 67.94 79 LYS A CA 1
ATOM 573 C C . LYS A 1 79 ? 20.752 22.270 -49.971 1.00 67.94 79 LYS A C 1
ATOM 575 O O . LYS A 1 79 ? 20.283 21.151 -50.178 1.00 67.94 79 LYS A O 1
ATOM 580 N N . GLU A 1 80 ? 22.062 22.545 -49.912 1.00 55.78 80 GLU A N 1
ATOM 581 C CA . GLU A 1 80 ? 23.143 21.558 -50.101 1.00 55.78 80 GLU A CA 1
ATOM 582 C C . GLU A 1 80 ? 22.867 20.304 -49.262 1.00 55.78 80 GLU A C 1
ATOM 584 O O . GLU A 1 80 ? 23.154 19.170 -49.628 1.00 55.78 80 GLU A O 1
ATOM 589 N N . LEU A 1 81 ? 22.192 20.520 -48.144 1.00 57.00 81 LEU A N 1
ATOM 590 C CA . LEU A 1 81 ? 21.823 19.517 -47.194 1.00 57.00 81 LEU A CA 1
ATOM 591 C C . LEU A 1 81 ? 20.621 18.639 -47.433 1.00 57.00 81 LEU A C 1
ATOM 593 O O . LEU A 1 81 ? 20.567 17.474 -47.042 1.00 57.00 81 LEU A O 1
ATOM 597 N N . LYS A 1 82 ? 19.583 19.239 -47.972 1.00 60.91 82 LYS A N 1
ATOM 598 C CA . LYS A 1 82 ? 18.425 18.465 -48.368 1.00 60.91 82 LYS A CA 1
ATOM 599 C C . LYS A 1 82 ? 18.832 17.614 -49.569 1.00 60.91 82 LYS A C 1
ATOM 601 O O . LYS A 1 82 ? 18.451 16.452 -49.657 1.00 60.91 82 LYS A O 1
ATOM 606 N N . GLU A 1 83 ? 19.715 18.140 -50.417 1.00 66.44 83 GLU A N 1
ATOM 607 C CA . GLU A 1 83 ? 20.194 17.478 -51.625 1.00 66.44 83 GLU A CA 1
ATOM 608 C C . GLU A 1 83 ? 20.961 16.188 -51.366 1.00 66.44 83 GLU A C 1
ATOM 610 O O . GLU A 1 83 ? 20.548 15.147 -51.872 1.00 66.44 83 GLU A O 1
ATOM 615 N N . ALA A 1 84 ? 22.036 16.180 -50.577 1.00 62.53 84 ALA A N 1
ATOM 616 C CA . ALA A 1 84 ? 22.706 14.905 -50.295 1.00 62.53 84 ALA A CA 1
ATOM 617 C C . ALA A 1 84 ? 22.036 14.019 -49.228 1.00 62.53 84 ALA A C 1
ATOM 619 O O . ALA A 1 84 ? 22.380 12.842 -49.166 1.00 62.53 84 ALA A O 1
ATOM 620 N N . HIS A 1 85 ? 21.057 14.513 -48.454 1.00 60.06 85 HIS A N 1
ATOM 621 C CA . HIS A 1 85 ? 20.149 13.635 -47.711 1.00 60.06 85 HIS A CA 1
ATOM 622 C C . HIS A 1 85 ? 19.311 12.834 -48.711 1.00 60.06 85 HIS A C 1
ATOM 624 O O . HIS A 1 85 ? 19.334 11.605 -48.692 1.00 60.06 85 HIS A O 1
ATOM 630 N N . ASN A 1 86 ? 18.695 13.526 -49.673 1.00 64.06 86 ASN A N 1
ATOM 631 C CA . ASN A 1 86 ? 17.955 12.908 -50.773 1.00 64.06 86 ASN A CA 1
ATOM 632 C C . ASN A 1 86 ? 18.852 12.003 -51.631 1.00 64.06 86 ASN A C 1
ATOM 634 O O . ASN A 1 86 ? 18.422 10.940 -52.073 1.00 64.06 86 ASN A O 1
ATOM 638 N N . LYS A 1 87 ? 20.113 12.389 -51.858 1.00 65.88 87 LYS A N 1
ATOM 639 C CA . LYS A 1 87 ? 21.092 11.559 -52.575 1.00 65.88 87 LYS A CA 1
ATOM 640 C C . LYS A 1 87 ? 21.399 10.279 -51.803 1.00 65.88 87 LYS A C 1
ATOM 642 O O . LYS A 1 87 ? 21.436 9.215 -52.404 1.00 65.88 87 LYS A O 1
ATOM 647 N N . TRP A 1 88 ? 21.594 10.367 -50.489 1.00 64.12 88 TRP A N 1
ATOM 648 C CA . TRP A 1 88 ? 21.866 9.207 -49.642 1.00 64.12 88 TRP A CA 1
ATOM 649 C C . TRP A 1 88 ? 20.664 8.260 -49.545 1.00 64.12 88 TRP A C 1
ATOM 651 O O . TRP A 1 88 ? 20.843 7.044 -49.604 1.00 64.12 88 TRP A O 1
ATOM 661 N N . GLU A 1 89 ? 19.440 8.788 -49.454 1.00 65.56 89 GLU A N 1
ATOM 662 C CA . GLU A 1 89 ? 18.218 7.971 -49.482 1.00 65.56 89 GLU A CA 1
ATOM 663 C C . GLU A 1 89 ? 18.072 7.195 -50.792 1.00 65.56 89 GLU A C 1
ATOM 665 O O . GLU A 1 89 ? 17.722 6.016 -50.760 1.00 65.56 89 GLU A O 1
ATOM 670 N N . LYS A 1 90 ? 18.434 7.818 -51.918 1.00 73.19 90 LYS A N 1
ATOM 671 C CA . LYS A 1 90 ? 18.397 7.204 -53.252 1.00 73.19 90 LYS A CA 1
ATOM 672 C C . LYS A 1 90 ? 19.563 6.250 -53.544 1.00 73.19 90 LYS A C 1
ATOM 674 O O . LYS A 1 90 ? 19.473 5.495 -54.504 1.00 73.19 90 LYS A O 1
ATOM 679 N N . MET A 1 91 ? 20.633 6.257 -52.742 1.00 71.94 91 MET A N 1
ATOM 680 C CA . MET A 1 91 ? 21.760 5.331 -52.917 1.00 71.94 91 MET A CA 1
ATOM 681 C C . MET A 1 91 ? 21.369 3.898 -52.551 1.00 71.94 91 MET A C 1
ATOM 683 O O . MET A 1 91 ? 20.809 3.649 -51.475 1.00 71.94 91 MET A O 1
ATOM 687 N N . THR A 1 92 ? 21.776 2.953 -53.392 1.00 78.50 92 THR A N 1
ATOM 688 C CA . THR A 1 92 ? 21.695 1.511 -53.128 1.00 78.50 92 THR A CA 1
ATOM 689 C C . THR A 1 92 ? 22.636 1.096 -51.982 1.00 78.50 92 THR A C 1
ATOM 691 O O . THR A 1 92 ? 23.596 1.809 -51.670 1.00 78.50 92 THR A O 1
ATOM 694 N N . PRO A 1 93 ? 22.417 -0.064 -51.332 1.00 71.81 93 PRO A N 1
ATOM 695 C CA . PRO A 1 93 ? 23.302 -0.554 -50.269 1.00 71.81 93 PRO A CA 1
ATOM 696 C C . PRO A 1 93 ? 24.789 -0.609 -50.664 1.00 71.81 93 PRO A C 1
ATOM 698 O O . PRO A 1 93 ? 25.645 -0.259 -49.853 1.00 71.81 93 PRO A O 1
ATOM 701 N N . VAL A 1 94 ? 25.083 -0.963 -51.920 1.00 73.12 94 VAL A N 1
ATOM 702 C CA . VAL A 1 94 ? 26.446 -1.050 -52.472 1.00 73.12 94 VAL A CA 1
ATOM 703 C C . VAL A 1 94 ? 27.082 0.337 -52.620 1.00 73.12 94 VAL A C 1
ATOM 705 O O . VAL A 1 94 ? 28.233 0.545 -52.235 1.00 73.12 94 VAL A O 1
ATOM 708 N N . GLU A 1 95 ? 26.331 1.326 -53.105 1.00 71.38 95 GLU A N 1
ATOM 709 C CA . GLU A 1 95 ? 26.812 2.709 -53.225 1.00 71.38 95 GLU A CA 1
ATOM 710 C C . GLU A 1 95 ? 27.039 3.359 -51.858 1.00 71.38 95 GLU A C 1
ATOM 712 O O . GLU A 1 95 ? 28.016 4.088 -51.666 1.00 71.38 95 GLU A O 1
ATOM 717 N N . ARG A 1 96 ? 26.180 3.055 -50.876 1.00 66.88 96 ARG A N 1
ATOM 718 C CA . ARG A 1 96 ? 26.369 3.498 -49.485 1.00 66.88 96 ARG A CA 1
ATOM 719 C C . ARG A 1 96 ? 27.649 2.915 -48.893 1.00 66.88 96 ARG A C 1
ATOM 721 O O . ARG A 1 96 ? 28.366 3.619 -48.185 1.00 66.88 96 ARG A O 1
ATOM 728 N N . GLU A 1 97 ? 27.953 1.657 -49.191 1.00 65.94 97 GLU A N 1
ATOM 729 C CA . GLU A 1 97 ? 29.177 0.997 -48.741 1.00 65.94 97 GLU A CA 1
ATOM 730 C C . GLU A 1 97 ? 30.432 1.591 -49.398 1.00 65.94 97 GLU A C 1
ATOM 732 O O . GLU A 1 97 ? 31.389 1.935 -48.699 1.00 65.94 97 GLU A O 1
ATOM 737 N N . ALA A 1 98 ? 30.404 1.831 -50.711 1.00 71.69 98 ALA A N 1
ATOM 738 C CA . ALA A 1 98 ? 31.490 2.502 -51.427 1.00 71.69 98 ALA A CA 1
ATOM 739 C C . ALA A 1 98 ? 31.730 3.938 -50.919 1.00 71.69 98 ALA A C 1
ATOM 741 O O . ALA A 1 98 ? 32.877 4.377 -50.788 1.00 71.69 98 ALA A O 1
ATOM 742 N N . PHE A 1 99 ? 30.662 4.663 -50.582 1.00 69.44 99 PHE A N 1
ATOM 743 C CA . PHE A 1 99 ? 30.743 5.996 -49.984 1.00 69.44 99 PHE A CA 1
ATOM 744 C C . PHE A 1 99 ? 31.382 5.968 -48.587 1.00 69.44 99 PHE A C 1
ATOM 746 O O . PHE A 1 99 ? 32.249 6.789 -48.288 1.00 69.44 99 PHE A O 1
ATOM 753 N N . ILE A 1 100 ? 31.006 5.001 -47.743 1.00 67.94 100 ILE A N 1
ATOM 754 C CA . ILE A 1 100 ? 31.596 4.814 -46.408 1.00 67.94 100 ILE A CA 1
ATOM 755 C C . ILE A 1 100 ? 33.085 4.464 -46.511 1.00 67.94 100 ILE A C 1
ATOM 757 O O . ILE A 1 100 ? 33.885 5.002 -45.746 1.00 67.94 100 ILE A O 1
ATOM 761 N N . LYS A 1 101 ? 33.479 3.645 -47.494 1.00 69.50 101 LYS A N 1
ATOM 762 C CA . LYS A 1 101 ? 34.887 3.314 -47.761 1.00 69.50 101 LYS A CA 1
ATOM 763 C C . LYS A 1 101 ? 35.723 4.552 -48.114 1.00 69.50 101 LYS A C 1
ATOM 765 O O . LYS A 1 101 ? 36.866 4.656 -47.684 1.00 69.50 101 LYS A O 1
ATOM 770 N N . ARG A 1 102 ? 35.152 5.519 -48.843 1.00 68.31 102 ARG A N 1
ATOM 771 C CA . ARG A 1 102 ? 35.813 6.800 -49.173 1.00 68.31 102 ARG A CA 1
ATOM 772 C C . ARG A 1 102 ? 35.825 7.805 -48.013 1.00 68.31 102 ARG A C 1
ATOM 774 O O . ARG A 1 102 ? 36.583 8.771 -48.056 1.00 68.31 102 ARG A O 1
ATOM 781 N N . HIS A 1 103 ? 35.011 7.593 -46.977 1.00 68.75 103 HIS A N 1
ATOM 782 C CA . HIS A 1 103 ? 34.873 8.505 -45.837 1.00 68.75 103 HIS A CA 1
ATOM 783 C C . HIS A 1 103 ? 34.847 7.767 -44.482 1.00 68.75 103 HIS A C 1
ATOM 785 O O . HIS A 1 103 ? 33.856 7.847 -43.747 1.00 68.75 103 HIS A O 1
ATOM 791 N N . PRO A 1 104 ? 35.939 7.083 -44.097 1.00 68.81 104 PRO A N 1
ATOM 792 C CA . PRO A 1 104 ? 35.956 6.210 -42.922 1.00 68.81 104 PRO A CA 1
ATOM 793 C C . PRO A 1 104 ? 35.774 6.965 -41.590 1.00 68.81 104 PRO A C 1
ATOM 795 O O . PRO A 1 104 ? 35.114 6.462 -40.681 1.00 68.81 104 PRO A O 1
ATOM 798 N N . TYR A 1 105 ? 36.225 8.222 -41.504 1.00 66.69 105 TYR A N 1
ATOM 799 C CA . TYR A 1 105 ? 36.016 9.096 -40.338 1.00 66.69 105 TYR A CA 1
ATOM 800 C C . TYR A 1 105 ? 34.526 9.351 -40.015 1.00 66.69 105 TYR A C 1
ATOM 802 O O . TYR A 1 105 ? 34.171 9.677 -38.881 1.00 66.69 105 TYR A O 1
ATOM 810 N N . LEU A 1 106 ? 33.622 9.223 -41.000 1.00 67.94 106 LEU A N 1
ATOM 811 C CA . LEU A 1 106 ? 32.176 9.365 -40.780 1.00 67.94 106 LEU A CA 1
ATOM 812 C C . LEU A 1 106 ? 31.583 8.140 -40.091 1.00 67.94 106 LEU A C 1
ATOM 814 O O . LEU A 1 106 ? 30.685 8.286 -39.261 1.00 67.94 106 LEU A O 1
ATOM 818 N N . ALA A 1 107 ? 32.074 6.950 -40.433 1.00 71.19 107 ALA A N 1
ATOM 819 C CA . ALA A 1 107 ? 31.659 5.717 -39.785 1.00 71.19 107 ALA A CA 1
ATOM 820 C C . ALA A 1 107 ? 32.160 5.683 -38.337 1.00 71.19 107 ALA A C 1
ATOM 822 O O . ALA A 1 107 ? 31.351 5.459 -37.442 1.00 71.19 107 ALA A O 1
ATOM 823 N N . GLU A 1 108 ? 33.419 6.045 -38.086 1.00 73.62 108 GLU A N 1
ATOM 824 C CA . GLU A 1 108 ? 33.968 6.160 -36.728 1.00 73.62 108 GLU A CA 1
ATOM 825 C C . GLU A 1 108 ? 33.157 7.143 -35.864 1.00 73.62 108 GLU A C 1
ATOM 827 O O . GLU A 1 108 ? 32.661 6.790 -34.792 1.00 73.62 108 GLU A O 1
ATOM 832 N N . ARG A 1 109 ? 32.909 8.362 -36.368 1.00 74.56 109 ARG A N 1
ATOM 833 C CA . ARG A 1 109 ? 32.116 9.375 -35.652 1.00 74.56 109 ARG A CA 1
ATOM 834 C C . ARG A 1 109 ? 30.684 8.912 -35.379 1.00 74.56 109 ARG A C 1
ATOM 836 O O . ARG A 1 109 ? 30.140 9.194 -34.312 1.00 74.56 109 ARG A O 1
ATOM 843 N N . ARG A 1 110 ? 30.060 8.213 -36.332 1.00 69.50 110 ARG A N 1
ATOM 844 C CA . ARG A 1 110 ? 28.714 7.650 -36.163 1.00 69.50 110 ARG A CA 1
ATOM 845 C C . ARG A 1 110 ? 28.706 6.506 -35.153 1.00 69.50 110 ARG A C 1
ATOM 847 O O . ARG A 1 110 ? 27.765 6.426 -34.370 1.00 69.50 110 ARG A O 1
ATOM 854 N N . GLY A 1 111 ? 29.727 5.656 -35.161 1.00 73.69 111 GLY A N 1
ATOM 855 C CA . GLY A 1 111 ? 29.914 4.596 -34.179 1.00 73.69 111 GLY A CA 1
ATOM 856 C C . GLY A 1 111 ? 29.989 5.166 -32.765 1.00 73.69 111 GLY A C 1
ATOM 857 O O . GLY A 1 111 ? 29.119 4.857 -31.956 1.00 73.69 111 GLY A O 1
ATOM 858 N N . LYS A 1 112 ? 30.909 6.114 -32.523 1.00 77.44 112 LYS A N 1
ATOM 859 C CA . LYS A 1 112 ? 31.062 6.812 -31.225 1.00 77.44 112 LYS A CA 1
ATOM 860 C C . LYS A 1 112 ? 29.772 7.502 -30.768 1.00 77.44 112 LYS A C 1
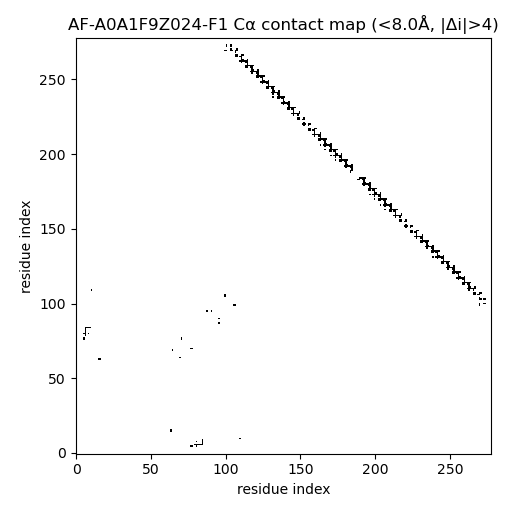ATOM 862 O O . LYS A 1 112 ? 29.477 7.594 -29.583 1.00 77.44 112 LYS A O 1
ATOM 867 N N . GLN A 1 113 ? 28.971 8.018 -31.704 1.00 75.38 113 GLN A N 1
ATOM 868 C CA . GLN A 1 113 ? 27.688 8.641 -31.373 1.00 75.38 113 GLN A CA 1
ATOM 869 C C . GLN A 1 113 ? 26.626 7.622 -30.935 1.00 75.38 113 GLN A C 1
ATOM 871 O O . GLN A 1 113 ? 25.809 7.950 -30.073 1.00 75.38 113 GLN A O 1
ATOM 876 N N . ILE A 1 114 ? 26.566 6.428 -31.539 1.00 73.31 114 ILE A N 1
ATOM 877 C CA . ILE A 1 114 ? 25.572 5.421 -31.125 1.00 73.31 114 ILE A CA 1
ATOM 878 C C . ILE A 1 114 ? 26.010 4.710 -29.840 1.00 73.31 114 ILE A C 1
ATOM 880 O O . ILE A 1 114 ? 25.134 4.375 -29.053 1.00 73.31 114 ILE A O 1
ATOM 884 N N . GLU A 1 115 ? 27.318 4.577 -29.614 1.00 76.19 115 GLU A N 1
ATOM 885 C CA . GLU A 1 115 ? 27.943 4.080 -28.381 1.00 76.19 115 GLU A CA 1
ATOM 886 C C . GLU A 1 115 ? 27.570 4.955 -27.182 1.00 76.19 115 GLU A C 1
ATOM 888 O O . GLU A 1 115 ? 26.838 4.505 -26.310 1.00 76.19 115 GLU A O 1
ATOM 893 N N . LYS A 1 116 ? 27.837 6.268 -27.251 1.00 79.44 116 LYS A N 1
ATOM 894 C CA . LYS A 1 116 ? 27.384 7.239 -26.234 1.00 79.44 116 LYS A CA 1
ATOM 895 C C . LYS A 1 116 ? 25.875 7.217 -25.997 1.00 79.44 116 LYS A C 1
ATOM 897 O O . LYS A 1 116 ? 25.386 7.446 -24.896 1.00 79.44 116 LYS A O 1
ATOM 902 N N . ARG A 1 117 ? 25.078 6.987 -27.048 1.00 75.31 117 ARG A N 1
ATOM 903 C CA . ARG A 1 117 ? 23.620 6.829 -26.893 1.00 75.31 117 ARG A CA 1
ATOM 904 C C . ARG A 1 117 ? 23.274 5.518 -26.187 1.00 75.31 117 ARG A C 1
ATOM 906 O O . ARG A 1 117 ? 22.237 5.483 -25.526 1.00 75.31 117 ARG A O 1
ATOM 913 N N . GLY A 1 118 ? 24.078 4.474 -26.387 1.00 81.12 118 GLY A N 1
ATOM 914 C CA . GLY A 1 118 ? 24.036 3.190 -25.691 1.00 81.12 118 GLY A CA 1
ATOM 915 C C . GLY A 1 118 ? 24.223 3.393 -24.199 1.00 81.12 118 GLY A C 1
ATOM 916 O O . GLY A 1 118 ? 23.250 3.219 -23.465 1.00 81.12 118 GLY A O 1
ATOM 917 N N . GLU A 1 119 ? 25.372 3.944 -23.811 1.00 86.75 119 GLU A N 1
ATOM 918 C CA . GLU A 1 119 ? 25.725 4.295 -22.428 1.00 86.75 119 GLU A CA 1
ATOM 919 C C . GLU A 1 119 ? 24.629 5.138 -21.752 1.00 86.75 119 GLU A C 1
ATOM 921 O O . GLU A 1 119 ? 24.204 4.875 -20.630 1.00 86.75 119 GLU A O 1
ATOM 926 N N . ILE A 1 120 ? 24.089 6.164 -22.430 1.00 86.88 120 ILE A N 1
ATOM 927 C CA . ILE A 1 120 ? 23.011 7.001 -21.864 1.00 86.88 120 ILE A CA 1
ATOM 928 C C . ILE A 1 120 ? 21.741 6.182 -21.585 1.00 86.88 120 ILE A C 1
ATOM 930 O O . ILE A 1 120 ? 20.981 6.503 -20.661 1.00 86.88 120 ILE A O 1
ATOM 934 N N . LYS A 1 121 ? 21.441 5.177 -22.416 1.00 86.88 121 LYS A N 1
ATOM 935 C CA . LYS A 1 121 ? 20.269 4.315 -22.217 1.00 86.88 121 LYS A CA 1
ATOM 936 C C . LYS A 1 121 ? 20.495 3.286 -21.130 1.00 86.88 121 LYS A C 1
ATOM 938 O O . LYS A 1 121 ? 19.550 3.086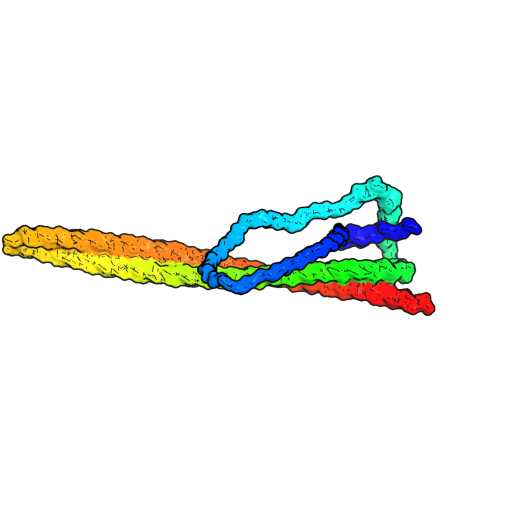 -20.373 1.00 86.88 121 LYS A O 1
ATOM 943 N N . GLU A 1 122 ? 21.686 2.720 -21.050 1.00 86.62 122 GLU A N 1
ATOM 944 C CA . GLU A 1 122 ? 22.115 1.800 -19.999 1.00 86.62 122 GLU A CA 1
ATOM 945 C C . GLU A 1 122 ? 22.066 2.469 -18.626 1.00 86.62 122 GLU A C 1
ATOM 947 O O . GLU A 1 122 ? 21.228 2.105 -17.810 1.00 86.62 122 GLU A O 1
ATOM 952 N N . ASN A 1 123 ? 22.726 3.621 -18.470 1.00 89.94 123 ASN A N 1
ATOM 953 C CA . ASN A 1 123 ? 22.624 4.481 -17.281 1.00 89.94 123 ASN A CA 1
ATOM 954 C C . ASN A 1 123 ? 21.177 4.898 -16.943 1.00 89.94 123 ASN A C 1
ATOM 956 O O . ASN A 1 123 ? 20.851 5.373 -15.851 1.00 89.94 123 ASN A O 1
ATOM 960 N N . ARG A 1 124 ? 20.265 4.879 -17.923 1.00 88.25 124 ARG A N 1
ATOM 961 C CA . ARG A 1 124 ? 18.837 5.139 -17.687 1.00 88.25 124 ARG A CA 1
ATOM 962 C C . ARG A 1 124 ? 18.072 3.864 -17.328 1.00 88.25 124 ARG A C 1
ATOM 964 O O . ARG A 1 124 ? 17.002 4.016 -16.745 1.00 88.25 124 ARG A O 1
ATOM 971 N N . GLY A 1 125 ? 18.558 2.693 -17.717 1.00 92.38 125 GLY A N 1
ATOM 972 C CA . GLY A 1 125 ? 18.104 1.383 -17.264 1.00 92.38 125 GLY A CA 1
ATOM 973 C C . GLY A 1 125 ? 18.373 1.222 -15.775 1.00 92.38 125 GLY A C 1
ATOM 974 O O . GLY A 1 125 ? 17.421 1.258 -15.000 1.00 92.38 125 GLY A O 1
ATOM 975 N N . GLU A 1 126 ? 19.643 1.312 -15.382 1.00 94.56 126 GLU A N 1
ATOM 976 C CA . GLU A 1 126 ? 20.093 1.210 -13.985 1.00 94.56 126 GLU A CA 1
ATOM 977 C C . GLU A 1 126 ? 19.348 2.177 -13.053 1.00 94.56 126 GLU A C 1
ATOM 979 O O . GLU A 1 126 ? 18.885 1.826 -11.970 1.00 94.56 126 GLU A O 1
ATOM 984 N N . ARG A 1 127 ? 19.156 3.438 -13.470 1.00 95.12 127 ARG A N 1
ATOM 985 C CA . ARG A 1 127 ? 18.397 4.415 -12.665 1.00 95.12 127 ARG A CA 1
ATOM 986 C C . ARG A 1 127 ? 16.925 4.047 -12.481 1.00 95.12 127 ARG A C 1
ATOM 988 O O . ARG A 1 127 ? 16.303 4.534 -11.533 1.00 95.12 127 ARG A O 1
ATOM 995 N N . LEU A 1 128 ? 16.331 3.311 -13.421 1.00 94.44 128 LEU A N 1
ATOM 996 C CA . LEU A 1 128 ? 14.960 2.820 -13.290 1.00 94.44 128 LEU A CA 1
ATOM 997 C C . LEU A 1 128 ? 14.901 1.603 -12.370 1.00 94.44 128 LEU A C 1
ATOM 999 O O . L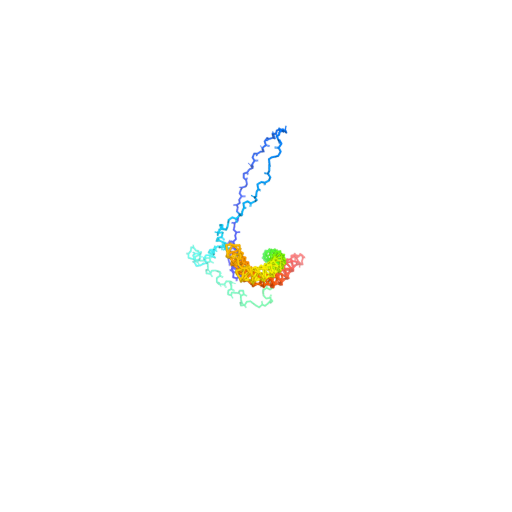EU A 1 128 ? 13.992 1.592 -11.550 1.00 94.44 128 LEU A O 1
ATOM 1003 N N . GLU A 1 129 ? 15.860 0.681 -12.454 1.00 94.81 129 GLU A N 1
ATOM 1004 C CA . GLU A 1 129 ? 16.002 -0.456 -11.526 1.00 94.81 129 GLU A CA 1
ATOM 1005 C C . GLU A 1 129 ? 16.186 0.023 -10.090 1.00 94.81 129 GLU A C 1
ATOM 1007 O O . GLU A 1 129 ? 15.311 -0.196 -9.266 1.00 94.81 129 GLU A O 1
ATOM 1012 N N . ASN A 1 130 ? 17.171 0.886 -9.829 1.00 95.81 130 ASN A N 1
ATOM 1013 C CA . ASN A 1 130 ? 17.371 1.509 -8.512 1.00 95.81 130 ASN A CA 1
ATOM 1014 C C . ASN A 1 130 ? 16.132 2.277 -8.004 1.00 95.81 130 ASN A C 1
ATOM 1016 O O . ASN A 1 130 ? 15.972 2.585 -6.821 1.00 95.81 130 ASN A O 1
ATOM 1020 N N . ARG A 1 131 ? 15.272 2.764 -8.908 1.00 95.44 131 ARG A N 1
ATOM 1021 C CA . ARG A 1 131 ? 13.998 3.391 -8.521 1.00 95.44 131 ARG A CA 1
ATOM 1022 C C . ARG A 1 131 ? 12.914 2.348 -8.255 1.00 95.44 131 ARG A C 1
ATOM 1024 O O . ARG A 1 131 ? 12.034 2.653 -7.454 1.00 95.44 131 ARG A O 1
ATOM 1031 N N . GLY A 1 132 ? 12.966 1.215 -8.939 1.00 96.75 132 GLY A N 1
ATOM 1032 C CA . GLY A 1 132 ? 12.164 0.031 -8.689 1.00 96.75 132 GLY A CA 1
ATOM 1033 C C . GLY A 1 132 ? 12.386 -0.486 -7.278 1.00 96.75 132 GLY A C 1
ATOM 1034 O O . GLY A 1 132 ? 11.486 -0.331 -6.459 1.00 96.75 132 GLY A O 1
ATOM 1035 N N . GLU A 1 133 ? 13.620 -0.863 -6.957 1.00 97.31 133 GLU A N 1
ATOM 1036 C CA . GLU A 1 133 ? 14.037 -1.365 -5.640 1.00 97.31 133 GLU A CA 1
ATOM 1037 C C . GLU A 1 133 ? 13.588 -0.447 -4.489 1.00 97.31 133 GLU A C 1
ATOM 1039 O O . GLU A 1 133 ? 12.988 -0.874 -3.506 1.00 97.31 133 GLU A O 1
ATOM 1044 N N . ARG A 1 134 ? 13.791 0.874 -4.621 1.00 97.44 134 ARG A N 1
ATOM 1045 C CA . ARG A 1 134 ? 13.335 1.847 -3.606 1.00 97.44 134 ARG A CA 1
ATOM 1046 C C . ARG A 1 134 ? 11.816 1.899 -3.442 1.00 97.44 134 ARG A C 1
ATOM 1048 O O . ARG A 1 134 ? 11.332 2.289 -2.379 1.00 97.44 134 ARG A O 1
ATOM 1055 N N . LEU A 1 135 ? 11.051 1.634 -4.501 1.00 97.19 135 LEU A N 1
ATOM 1056 C CA . LEU A 1 135 ? 9.594 1.556 -4.406 1.00 97.19 135 LEU A CA 1
ATOM 1057 C C . LEU A 1 135 ? 9.161 0.261 -3.725 1.00 97.19 135 LEU A C 1
ATOM 1059 O O . LEU A 1 135 ? 8.218 0.329 -2.945 1.00 97.19 135 LEU A O 1
ATOM 1063 N N . GLU A 1 136 ? 9.854 -0.848 -3.971 1.00 96.50 136 GLU A N 1
ATOM 1064 C CA . GLU A 1 136 ? 9.607 -2.135 -3.310 1.00 96.50 136 GLU A CA 1
ATOM 1065 C C . GLU A 1 136 ? 9.897 -2.047 -1.813 1.00 96.50 136 GLU A C 1
ATOM 1067 O O . GLU A 1 136 ? 9.000 -2.283 -1.013 1.00 96.50 136 GLU A O 1
ATOM 1072 N N . GLN A 1 137 ? 11.060 -1.517 -1.421 1.00 97.38 137 GLN A N 1
ATOM 1073 C CA . GLN A 1 137 ? 11.390 -1.256 -0.011 1.00 97.38 137 GLN A CA 1
ATOM 1074 C C . GLN A 1 137 ? 10.349 -0.364 0.681 1.00 97.38 137 GLN A C 1
ATOM 1076 O O . GLN A 1 137 ? 10.007 -0.545 1.849 1.00 97.38 137 GLN A O 1
ATOM 1081 N N . ARG A 1 138 ? 9.828 0.643 -0.031 1.00 96.31 138 ARG A N 1
ATOM 1082 C CA . ARG A 1 138 ? 8.764 1.500 0.504 1.00 96.31 138 ARG A CA 1
ATOM 1083 C C . ARG A 1 138 ? 7.421 0.768 0.577 1.00 96.31 138 ARG A C 1
ATOM 1085 O O . ARG A 1 138 ? 6.595 1.146 1.407 1.00 96.31 138 ARG A O 1
ATOM 1092 N N . GLY A 1 139 ? 7.186 -0.200 -0.303 1.00 97.50 139 GLY A N 1
ATOM 1093 C CA . GLY A 1 139 ? 6.036 -1.096 -0.259 1.00 97.50 139 GLY A CA 1
ATOM 1094 C C . GLY A 1 139 ? 6.043 -1.925 1.017 1.00 97.50 139 GLY A C 1
ATOM 1095 O O . GLY A 1 139 ? 5.144 -1.758 1.841 1.00 97.50 139 GLY A O 1
ATOM 1096 N N . GLU A 1 140 ? 7.149 -2.621 1.262 1.00 97.62 140 GLU A N 1
ATOM 1097 C CA . GLU A 1 140 ? 7.368 -3.456 2.446 1.00 97.62 140 GLU A CA 1
ATOM 1098 C C . GLU A 1 140 ? 7.256 -2.644 3.750 1.00 97.62 140 GLU A C 1
ATOM 1100 O O . GLU A 1 140 ? 6.614 -3.047 4.721 1.00 97.62 140 GLU A O 1
ATOM 1105 N N . GLN A 1 141 ? 7.817 -1.429 3.793 1.00 97.50 141 GLN A N 1
ATOM 1106 C CA . GLN A 1 141 ? 7.654 -0.538 4.952 1.00 97.50 141 GLN A CA 1
ATOM 1107 C C . GLN A 1 141 ? 6.191 -0.150 5.209 1.00 97.50 141 GLN A C 1
ATOM 1109 O O . GLN A 1 141 ? 5.798 0.092 6.354 1.00 97.50 141 GLN A O 1
ATOM 1114 N N . MET A 1 142 ? 5.386 -0.024 4.154 1.00 95.88 142 MET A N 1
ATOM 1115 C CA . MET A 1 142 ? 3.969 0.311 4.271 1.00 95.88 142 MET A CA 1
ATOM 1116 C C . MET A 1 142 ? 3.141 -0.898 4.700 1.00 95.88 142 MET A C 1
ATOM 1118 O O . MET A 1 142 ? 2.241 -0.715 5.515 1.00 95.88 142 MET A O 1
ATOM 1122 N N . GLU A 1 143 ? 3.466 -2.096 4.222 1.00 96.19 143 GLU A N 1
ATOM 1123 C CA . GLU A 1 143 ? 2.869 -3.350 4.690 1.00 96.19 143 GLU A CA 1
ATOM 1124 C C . GLU A 1 143 ? 3.116 -3.538 6.193 1.00 96.19 143 GLU A C 1
ATOM 1126 O O . GLU A 1 143 ? 2.168 -3.531 6.976 1.00 96.19 143 GLU A O 1
ATOM 1131 N N . ASN A 1 144 ? 4.379 -3.473 6.628 1.00 97.19 144 ASN A N 1
ATOM 1132 C CA . ASN A 1 144 ? 4.754 -3.505 8.047 1.00 97.19 144 ASN A CA 1
ATOM 1133 C C . ASN A 1 144 ? 4.021 -2.442 8.887 1.00 97.19 144 ASN A C 1
ATOM 1135 O O . ASN A 1 144 ? 3.698 -2.636 10.064 1.00 97.19 144 ASN A O 1
ATOM 1139 N N . ARG A 1 145 ? 3.780 -1.257 8.315 1.00 97.31 145 ARG A N 1
ATOM 1140 C CA . ARG A 1 145 ? 3.019 -0.202 8.991 1.00 97.31 145 ARG A CA 1
ATOM 1141 C C . ARG A 1 145 ? 1.533 -0.546 9.092 1.00 97.31 145 ARG A C 1
ATOM 1143 O O . ARG A 1 145 ? 0.934 -0.182 10.104 1.00 97.31 145 ARG A O 1
ATOM 1150 N N . GLY A 1 146 ? 0.952 -1.174 8.073 1.00 97.50 146 GLY A N 1
ATOM 1151 C CA . GLY A 1 146 ? -0.426 -1.666 8.084 1.00 97.50 146 GLY A CA 1
ATOM 1152 C C . GLY A 1 146 ? -0.638 -2.699 9.186 1.00 97.50 146 GLY A C 1
ATOM 1153 O O . GLY A 1 146 ? -1.462 -2.458 10.071 1.00 97.50 146 GLY A O 1
ATOM 1154 N N . GLU A 1 147 ? 0.231 -3.709 9.255 1.00 97.94 147 GLU A N 1
ATOM 1155 C CA . GLU A 1 147 ? 0.169 -4.751 10.287 1.00 97.94 147 GLU A CA 1
ATOM 1156 C C . GLU A 1 147 ? 0.271 -4.167 11.702 1.00 97.94 147 GLU A C 1
ATOM 1158 O O . GLU A 1 147 ? -0.452 -4.537 12.625 1.00 97.94 147 GLU A O 1
ATOM 1163 N N . ASN A 1 148 ? 1.169 -3.198 11.901 1.00 97.94 148 ASN A N 1
ATOM 1164 C CA . ASN A 1 148 ? 1.313 -2.525 13.192 1.00 97.94 148 ASN A CA 1
ATOM 1165 C C . ASN A 1 148 ? 0.074 -1.700 13.574 1.00 97.94 148 ASN A C 1
ATOM 1167 O O . ASN A 1 148 ? -0.187 -1.491 14.762 1.00 97.94 148 ASN A O 1
ATOM 1171 N N . ILE A 1 149 ? -0.670 -1.186 12.592 1.00 97.69 149 ILE A N 1
ATOM 1172 C CA . ILE A 1 149 ? -1.944 -0.504 12.834 1.00 97.69 149 ILE A CA 1
ATOM 1173 C C . ILE A 1 149 ? -3.014 -1.527 13.230 1.00 97.69 149 ILE A C 1
ATOM 1175 O O . ILE A 1 149 ? -3.726 -1.257 14.196 1.00 97.69 149 ILE A O 1
ATOM 1179 N N . GLN A 1 150 ? -3.080 -2.681 12.561 1.00 97.31 150 GLN A N 1
ATOM 1180 C CA . GLN A 1 150 ? -4.004 -3.774 12.897 1.00 97.31 150 GLN A CA 1
ATOM 1181 C C . GLN A 1 150 ? -3.752 -4.309 14.313 1.00 97.31 150 GLN A C 1
ATOM 1183 O O . GLN A 1 150 ? -4.655 -4.282 15.140 1.00 97.31 150 GLN A O 1
ATOM 1188 N N . LYS A 1 151 ? -2.498 -4.604 14.682 1.00 98.12 151 LYS A N 1
ATOM 1189 C CA . LYS A 1 151 ? -2.133 -5.010 16.060 1.00 98.12 151 LYS A CA 1
ATOM 1190 C C . LYS A 1 151 ? -2.582 -4.002 17.122 1.00 98.12 151 LYS A C 1
ATOM 1192 O O . LYS A 1 151 ? -2.935 -4.356 18.243 1.00 98.12 151 LYS A O 1
ATOM 1197 N N . ARG A 1 152 ? -2.541 -2.701 16.809 1.00 97.69 152 ARG A N 1
ATOM 1198 C CA . ARG A 1 152 ? -3.033 -1.656 17.724 1.00 97.69 152 ARG A CA 1
ATOM 1199 C C . ARG A 1 152 ? -4.554 -1.612 17.802 1.00 97.69 152 ARG A C 1
ATOM 1201 O O . ARG A 1 152 ? -5.055 -1.211 18.850 1.00 97.69 152 ARG A O 1
ATOM 1208 N N . ALA A 1 153 ? -5.240 -1.955 16.717 1.00 97.75 153 ALA A N 1
ATOM 1209 C CA . ALA A 1 153 ? -6.686 -2.091 16.675 1.00 97.75 153 ALA A CA 1
ATOM 1210 C C . ALA A 1 153 ? -7.123 -3.242 17.600 1.00 97.75 153 ALA A C 1
ATOM 1212 O O . ALA A 1 153 ? -7.800 -2.982 18.588 1.00 97.75 153 ALA A O 1
ATOM 1213 N N . GLU A 1 154 ? -6.537 -4.433 17.453 1.00 97.94 154 GLU A N 1
ATOM 1214 C CA . GLU A 1 154 ? -6.796 -5.589 18.334 1.00 97.94 154 GLU A CA 1
ATOM 1215 C C . GLU A 1 154 ? -6.621 -5.257 19.833 1.00 97.94 154 GLU A C 1
ATOM 1217 O O . GLU A 1 154 ? -7.419 -5.643 20.689 1.00 97.94 154 GLU A O 1
ATOM 1222 N N . ILE A 1 155 ? -5.585 -4.480 20.181 1.00 98.12 155 ILE A N 1
ATOM 1223 C CA . ILE A 1 155 ? -5.366 -4.016 21.563 1.00 98.12 155 ILE A CA 1
ATOM 1224 C C . ILE A 1 155 ? -6.497 -3.090 22.043 1.00 98.12 155 ILE A C 1
ATOM 1226 O O . ILE A 1 155 ? -6.800 -3.069 23.241 1.00 98.12 155 ILE A O 1
ATOM 1230 N N . LEU A 1 156 ? -7.059 -2.260 21.161 1.00 96.81 156 LEU A N 1
ATOM 1231 C CA . LEU A 1 156 ? -8.191 -1.394 21.486 1.00 96.81 156 LEU A CA 1
ATOM 1232 C C . LEU A 1 156 ? -9.476 -2.197 21.657 1.00 96.81 156 LEU A C 1
ATOM 1234 O O . LEU A 1 156 ? -10.156 -1.944 22.648 1.00 96.81 156 LEU A O 1
ATOM 1238 N N . ASP A 1 157 ? -9.748 -3.179 20.798 1.00 96.81 157 ASP A N 1
ATOM 1239 C CA . ASP A 1 157 ? -10.912 -4.063 20.950 1.00 96.81 157 ASP A CA 1
ATOM 1240 C C . ASP A 1 157 ? -10.882 -4.785 22.284 1.00 96.81 157 ASP A C 1
ATOM 1242 O O . ASP A 1 157 ? -11.806 -4.659 23.086 1.00 96.81 157 ASP A O 1
ATOM 1246 N N . HIS A 1 158 ? -9.751 -5.407 22.614 1.00 97.81 158 HIS A N 1
ATOM 1247 C CA . HIS A 1 158 ? -9.623 -6.112 23.883 1.00 97.81 158 HIS A CA 1
ATOM 1248 C C . HIS A 1 158 ? -9.761 -5.186 25.107 1.00 97.81 158 HIS A C 1
ATOM 1250 O O . HIS A 1 158 ? -10.189 -5.596 26.191 1.00 97.81 158 HIS A O 1
ATOM 1256 N N . LYS A 1 159 ? -9.374 -3.910 24.976 1.00 97.75 159 LYS A N 1
ATOM 1257 C CA . LYS A 1 159 ? -9.625 -2.905 26.021 1.00 97.75 159 LYS A CA 1
ATOM 1258 C C . LYS A 1 159 ? -11.092 -2.497 26.073 1.00 97.75 159 LYS A C 1
ATOM 1260 O O . LYS A 1 159 ? -11.565 -2.247 27.180 1.00 97.75 159 LYS A O 1
ATOM 1265 N N . GLY A 1 160 ? -11.763 -2.419 24.928 1.00 98.06 160 GLY A N 1
ATOM 1266 C CA . GLY A 1 160 ? -13.189 -2.139 24.817 1.00 98.06 160 GLY A CA 1
ATOM 1267 C C . GLY A 1 160 ? -14.017 -3.198 25.535 1.00 98.06 160 GLY A C 1
ATOM 1268 O O . GLY A 1 160 ? -14.678 -2.881 26.522 1.00 98.06 160 GLY A O 1
ATOM 1269 N N . GLU A 1 161 ? -13.812 -4.467 25.177 1.00 98.25 161 GLU A N 1
ATOM 1270 C CA . GLU A 1 161 ? -14.460 -5.626 25.812 1.00 98.25 161 GLU A CA 1
ATOM 1271 C C . GLU A 1 161 ? -14.249 -5.652 27.334 1.00 98.25 161 GLU A C 1
ATOM 1273 O O . GLU A 1 161 ? -15.160 -5.911 28.118 1.00 98.25 161 GLU A O 1
ATOM 1278 N N . LYS A 1 162 ? -13.028 -5.351 27.799 1.00 98.25 162 LYS A N 1
ATOM 1279 C CA . LYS A 1 162 ? -12.723 -5.280 29.238 1.00 98.25 162 LYS A CA 1
ATOM 1280 C C . LYS A 1 162 ? -13.466 -4.156 29.957 1.00 98.25 162 LYS A C 1
ATOM 1282 O O . LYS A 1 162 ? -13.688 -4.264 31.166 1.00 98.25 162 LYS A O 1
ATOM 1287 N N . LEU A 1 163 ? -13.756 -3.053 29.271 1.00 98.12 163 LEU A N 1
ATOM 1288 C CA . LEU A 1 163 ? -14.524 -1.950 29.841 1.00 98.12 163 LEU A CA 1
ATOM 1289 C C . LEU A 1 163 ? -16.005 -2.309 29.920 1.00 98.12 163 LEU A C 1
ATOM 1291 O O . LEU A 1 163 ? -16.562 -2.103 30.993 1.00 98.12 163 LEU A O 1
ATOM 1295 N N . GLU A 1 164 ? -16.569 -2.914 28.876 1.00 97.75 164 GLU A N 1
ATOM 1296 C CA . GLU A 1 164 ? -17.941 -3.451 28.862 1.00 97.75 164 GLU A CA 1
ATOM 1297 C C . GLU A 1 164 ? -18.145 -4.477 29.982 1.00 97.75 164 GLU A C 1
ATOM 1299 O O . GLU A 1 164 ? -18.952 -4.266 30.880 1.00 97.75 164 GLU A O 1
ATOM 1304 N N . GLN A 1 165 ? -17.286 -5.498 30.086 1.00 98.25 165 GLN A N 1
ATOM 1305 C CA . GLN A 1 165 ? -17.367 -6.478 31.183 1.00 98.25 165 GLN A CA 1
ATOM 1306 C C . GLN A 1 165 ? -17.275 -5.841 32.578 1.00 98.25 165 GLN A C 1
ATOM 1308 O O . GLN A 1 165 ? -17.788 -6.369 33.568 1.00 98.25 165 GLN A O 1
ATOM 1313 N N . LYS A 1 166 ? -16.537 -4.734 32.712 1.00 98.00 166 LYS A N 1
ATOM 1314 C CA . LYS A 1 166 ? -16.448 -4.002 33.979 1.00 98.00 166 LYS A CA 1
ATOM 1315 C C . LYS A 1 166 ? -17.693 -3.145 34.213 1.00 98.00 166 LYS A C 1
ATOM 1317 O O . LYS A 1 166 ? -18.036 -2.927 35.379 1.00 98.00 166 LYS A O 1
ATOM 1322 N N . GLY A 1 167 ? -18.308 -2.641 33.150 1.00 98.38 167 GLY A N 1
ATOM 1323 C CA . GLY A 1 167 ? -19.552 -1.894 33.183 1.00 98.38 167 GLY A CA 1
ATOM 1324 C C . GLY A 1 167 ? -20.709 -2.768 33.645 1.00 98.38 167 GLY A C 1
ATOM 1325 O O . GLY A 1 167 ? -21.291 -2.465 34.690 1.00 98.38 167 GLY A O 1
ATOM 1326 N N . GLU A 1 168 ? -20.883 -3.927 33.010 1.00 98.25 168 GLU A N 1
ATOM 1327 C CA . GLU A 1 168 ? -21.857 -4.966 33.380 1.00 98.25 168 GLU A CA 1
ATOM 1328 C C . GLU A 1 168 ? -21.751 -5.350 34.864 1.00 98.25 168 GLU A C 1
ATOM 1330 O O . GLU A 1 168 ? -22.719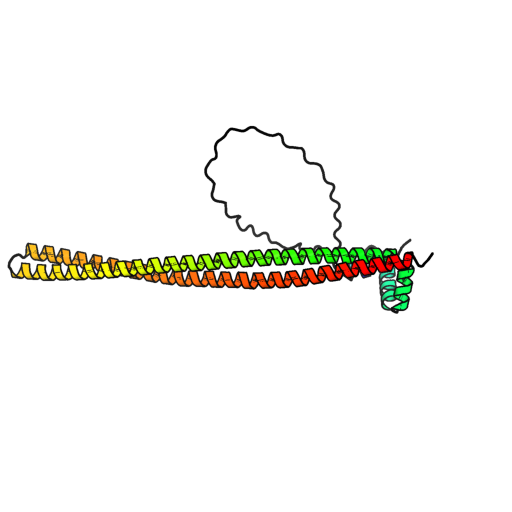 -5.286 35.621 1.00 98.25 168 GLU A O 1
ATOM 1335 N N . ARG A 1 169 ? -20.539 -5.656 35.352 1.00 98.25 169 ARG A N 1
ATOM 1336 C CA . ARG A 1 169 ? -20.325 -5.984 36.779 1.00 98.25 169 ARG A CA 1
ATOM 1337 C C . ARG A 1 169 ? -20.671 -4.833 37.723 1.00 98.25 169 ARG A C 1
ATOM 1339 O O . ARG A 1 169 ? -20.954 -5.064 38.902 1.00 98.25 169 ARG A O 1
ATOM 1346 N N . MET A 1 170 ? -20.542 -3.583 37.275 1.00 97.69 170 MET A N 1
ATOM 1347 C CA . MET A 1 170 ? -20.928 -2.428 38.086 1.00 97.69 170 MET A CA 1
ATOM 1348 C C . MET A 1 170 ? -22.436 -2.217 38.098 1.00 97.69 170 MET A C 1
ATOM 1350 O O . MET A 1 170 ? -22.937 -1.878 39.169 1.00 97.69 170 MET A O 1
ATOM 1354 N N . GLN A 1 171 ? -23.126 -2.446 36.980 1.00 98.00 171 GLN A N 1
ATOM 1355 C CA . GLN A 1 171 ? -24.591 -2.461 36.914 1.00 98.00 171 GLN A CA 1
ATOM 1356 C C . GLN A 1 171 ? -25.158 -3.549 37.823 1.00 98.00 171 GLN A C 1
ATOM 1358 O O . GLN A 1 171 ? -25.885 -3.218 38.750 1.00 98.00 171 GLN A O 1
ATOM 1363 N N . GLU A 1 172 ? -24.685 -4.794 37.710 1.00 98.31 172 GLU A N 1
ATOM 1364 C CA . GLU A 1 172 ? -25.133 -5.906 38.568 1.00 98.31 172 GLU A CA 1
ATOM 1365 C C . GLU A 1 172 ? -24.918 -5.599 40.065 1.00 98.31 172 GLU A C 1
ATOM 1367 O O . GLU A 1 172 ? -25.734 -5.901 40.938 1.00 98.31 172 GLU A O 1
ATOM 1372 N N . LYS A 1 173 ? -23.792 -4.960 40.406 1.00 98.06 173 LYS A N 1
ATOM 1373 C CA . LYS A 1 173 ? -23.530 -4.524 41.784 1.00 98.06 173 LYS A CA 1
ATOM 1374 C C . LYS A 1 173 ? -24.425 -3.355 42.212 1.00 98.06 173 LYS A C 1
ATOM 1376 O O . LYS A 1 173 ? -24.654 -3.202 43.415 1.00 98.06 173 LYS A O 1
ATOM 1381 N N . GLY A 1 174 ? -24.838 -2.514 41.269 1.00 98.31 174 GLY A N 1
ATOM 1382 C CA . GLY A 1 174 ? -25.796 -1.434 41.465 1.00 98.31 174 GLY A CA 1
ATOM 1383 C C . GLY A 1 174 ? -27.171 -1.979 41.827 1.00 98.31 174 GLY A C 1
ATOM 1384 O O . GLY A 1 174 ? -27.645 -1.694 42.928 1.00 98.31 174 GLY A O 1
ATOM 1385 N N . GLU A 1 175 ? -27.683 -2.888 41.001 1.00 98.19 175 GLU A N 1
ATOM 1386 C CA . GLU A 1 175 ? -28.971 -3.569 41.173 1.00 98.19 175 GLU A CA 1
ATOM 1387 C C . GLU A 1 175 ? -29.034 -4.288 42.527 1.00 98.19 175 GLU A C 1
ATOM 1389 O O . GLU A 1 175 ? -29.906 -4.024 43.352 1.00 98.19 175 GLU A O 1
ATOM 1394 N N . ARG A 1 176 ? -28.009 -5.086 42.864 1.00 98.06 176 ARG A N 1
ATOM 1395 C CA . ARG A 1 176 ? -27.917 -5.750 44.182 1.00 98.06 176 ARG A CA 1
ATOM 1396 C C . ARG A 1 176 ? -27.892 -4.774 45.366 1.00 98.06 176 ARG A C 1
ATOM 1398 O O . ARG A 1 176 ? -28.163 -5.174 46.500 1.00 98.06 176 ARG A O 1
ATOM 1405 N N . MET A 1 177 ? -27.448 -3.530 45.170 1.00 97.50 177 MET A N 1
ATOM 1406 C CA . MET A 1 177 ? -27.508 -2.494 46.210 1.00 97.50 177 MET A CA 1
ATOM 1407 C C . MET A 1 177 ? -28.873 -1.815 46.273 1.00 97.50 177 MET A C 1
ATOM 1409 O O . MET A 1 177 ? -29.250 -1.406 47.366 1.00 97.50 177 MET A O 1
ATOM 1413 N N . GLN A 1 178 ? -29.605 -1.715 45.166 1.00 97.38 178 GLN A N 1
ATOM 1414 C CA . GLN A 1 178 ? -30.996 -1.264 45.178 1.00 97.38 178 GLN A CA 1
ATOM 1415 C C . GLN A 1 178 ? -31.882 -2.290 45.891 1.00 97.38 178 GLN A C 1
ATOM 1417 O O . GLN A 1 178 ? -32.502 -1.933 46.886 1.00 97.38 178 GLN A O 1
ATOM 1422 N N . GLU A 1 179 ? -31.801 -3.576 45.532 1.00 97.88 179 GLU A N 1
ATOM 1423 C CA . GLU A 1 179 ? -32.565 -4.658 46.187 1.00 97.88 179 GLU A CA 1
ATOM 1424 C C . GLU A 1 179 ? -32.338 -4.702 47.710 1.00 97.88 179 GLU A C 1
ATOM 1426 O O . GLU A 1 179 ? -33.259 -4.843 48.514 1.00 97.88 179 GLU A O 1
ATOM 1431 N N . LYS A 1 180 ? -31.080 -4.554 48.145 1.00 97.38 180 LYS A N 1
ATOM 1432 C CA . LYS A 1 180 ? -30.746 -4.480 49.578 1.00 97.38 180 LYS A CA 1
ATOM 1433 C C . LYS A 1 180 ? -31.240 -3.195 50.237 1.00 97.38 180 LYS A C 1
ATOM 1435 O O . LYS A 1 180 ? -31.443 -3.187 51.451 1.00 97.38 180 LYS A O 1
ATOM 1440 N N . GLY A 1 181 ? -31.329 -2.109 49.474 1.00 98.00 181 GLY A N 1
ATOM 1441 C CA . GLY A 1 181 ? -31.860 -0.838 49.938 1.00 98.00 181 GLY A CA 1
ATOM 1442 C C . GLY A 1 181 ? -33.340 -0.977 50.249 1.00 98.00 181 GLY A C 1
ATOM 1443 O O . GLY A 1 181 ? -33.727 -0.734 51.392 1.00 98.00 181 GLY A O 1
ATOM 1444 N N . GLU A 1 182 ? -34.103 -1.513 49.300 1.00 97.38 182 GLU A N 1
ATOM 1445 C CA . GLU A 1 182 ? -35.533 -1.802 49.433 1.00 97.38 182 GLU A CA 1
ATOM 1446 C C . GLU A 1 182 ? -35.806 -2.707 50.643 1.00 97.38 182 GLU A C 1
ATOM 1448 O O . GLU A 1 182 ? -36.563 -2.338 51.541 1.00 97.38 182 GLU A O 1
ATOM 1453 N N . ALA A 1 183 ? -35.076 -3.820 50.774 1.00 97.62 183 ALA A N 1
ATOM 1454 C CA . ALA A 1 183 ? -35.222 -4.729 51.916 1.00 97.62 183 ALA A CA 1
ATOM 1455 C C . ALA A 1 183 ? -34.939 -4.058 53.282 1.00 97.62 183 ALA A C 1
ATOM 1457 O O . ALA A 1 183 ? -35.542 -4.409 54.304 1.00 97.62 183 ALA A O 1
ATOM 1458 N N . LEU A 1 184 ? -34.018 -3.086 53.331 1.00 97.19 184 LEU A N 1
ATOM 1459 C CA . LEU A 1 184 ? -33.761 -2.291 54.537 1.00 97.19 184 LEU A CA 1
ATOM 1460 C C . LEU A 1 184 ? -34.901 -1.313 54.826 1.00 97.19 184 LEU A C 1
ATOM 1462 O O . LEU A 1 184 ? -35.219 -1.103 56.000 1.00 97.19 184 LEU A O 1
ATOM 1466 N N . GLN A 1 185 ? -35.506 -0.718 53.797 1.00 96.06 185 GLN A N 1
ATOM 1467 C CA . GLN A 1 185 ? -36.680 0.136 53.973 1.00 96.06 185 GLN A CA 1
ATOM 1468 C C . GLN A 1 185 ? -37.845 -0.667 54.563 1.00 96.06 185 GLN A C 1
ATOM 1470 O O . GLN A 1 185 ? -38.393 -0.254 55.589 1.00 96.06 185 GLN A O 1
ATOM 1475 N N . ASP A 1 186 ? -38.117 -1.853 54.014 1.00 96.81 186 ASP A N 1
ATOM 1476 C CA . ASP A 1 186 ? -39.151 -2.778 54.500 1.00 96.81 186 ASP A CA 1
ATOM 1477 C C . ASP A 1 186 ? -38.914 -3.217 55.953 1.00 96.81 186 ASP A C 1
ATOM 1479 O O . ASP A 1 186 ? -39.851 -3.394 56.731 1.00 96.81 186 ASP A O 1
ATOM 1483 N N . SER A 1 187 ? -37.647 -3.315 56.366 1.00 96.38 187 SER A N 1
ATOM 1484 C CA . SER A 1 187 ? -37.242 -3.644 57.742 1.00 96.38 187 SER A CA 1
ATOM 1485 C C . SER A 1 187 ? -37.236 -2.430 58.694 1.00 96.38 187 SER A C 1
ATOM 1487 O O . SER A 1 187 ? -36.673 -2.485 59.792 1.00 96.38 187 SER A O 1
ATOM 1489 N N . GLY A 1 188 ? -37.808 -1.293 58.289 1.00 95.81 188 GLY A N 1
ATOM 1490 C CA . GLY A 1 188 ? -37.924 -0.077 59.104 1.00 95.81 188 GLY A CA 1
ATOM 1491 C C . GLY A 1 188 ? -36.664 0.797 59.149 1.00 95.81 188 GLY A C 1
ATOM 1492 O O . GLY A 1 188 ? -36.588 1.735 59.943 1.00 95.81 188 GLY A O 1
ATOM 1493 N N . HIS A 1 189 ? -35.660 0.521 58.312 1.00 94.94 189 HIS A N 1
ATOM 1494 C CA . HIS A 1 189 ? -34.377 1.235 58.267 1.00 94.94 189 HIS A CA 1
ATOM 1495 C C . HIS A 1 189 ? -34.307 2.205 57.071 1.00 94.94 189 HIS A C 1
ATOM 1497 O O . HIS A 1 189 ? -33.292 2.284 56.376 1.00 94.94 189 HIS A O 1
ATOM 1503 N N . GLY A 1 190 ? -35.370 2.989 56.848 1.00 94.56 190 GLY A N 1
ATOM 1504 C CA . GLY A 1 190 ? -35.578 3.801 55.636 1.00 94.56 190 GLY A CA 1
ATOM 1505 C C . GLY A 1 190 ? -34.385 4.665 55.201 1.00 94.56 190 GLY A C 1
ATOM 1506 O O . GLY A 1 190 ? -33.937 4.575 54.065 1.00 94.56 190 GLY A O 1
ATOM 1507 N N . LYS A 1 191 ? -33.774 5.432 56.120 1.00 95.88 191 LYS A N 1
ATOM 1508 C CA . LYS A 1 191 ? -32.603 6.283 55.795 1.00 95.88 191 LYS A CA 1
ATOM 1509 C C . LYS A 1 191 ? -31.376 5.488 55.335 1.00 95.88 191 LYS A C 1
ATOM 1511 O O . LYS A 1 191 ? -30.541 6.019 54.605 1.00 95.88 191 LYS A O 1
ATOM 1516 N N . ALA A 1 192 ? -31.198 4.267 55.838 1.00 96.25 192 ALA A N 1
ATOM 1517 C CA . ALA A 1 192 ? -30.097 3.406 55.419 1.00 96.25 192 ALA A CA 1
ATOM 1518 C C . ALA A 1 192 ? -30.395 2.769 54.056 1.00 96.25 192 ALA A C 1
ATOM 1520 O O . ALA A 1 192 ? -29.489 2.722 53.224 1.00 96.25 192 ALA A O 1
ATOM 1521 N N . GLY A 1 193 ? -31.650 2.361 53.826 1.00 97.94 193 GLY A N 1
ATOM 1522 C CA . GLY A 1 193 ? -32.129 1.844 52.543 1.00 97.94 193 GLY A CA 1
ATOM 1523 C C . GLY A 1 193 ? -31.966 2.852 51.405 1.00 97.94 193 GLY A C 1
ATOM 1524 O O . GLY A 1 193 ? -31.237 2.581 50.453 1.00 97.94 193 GLY A O 1
ATOM 1525 N N . GLU A 1 194 ? -32.478 4.074 51.581 1.00 97.75 194 GLU A N 1
ATOM 1526 C CA . GLU A 1 194 ? -32.387 5.157 50.586 1.00 97.75 194 GLU A CA 1
ATOM 1527 C C . GLU A 1 194 ? -30.926 5.488 50.215 1.00 97.75 194 GLU A C 1
ATOM 1529 O O . GLU A 1 194 ? -30.570 5.693 49.053 1.00 97.75 194 GLU A O 1
ATOM 1534 N N . ARG A 1 195 ? -30.015 5.490 51.201 1.00 97.31 195 ARG A N 1
ATOM 1535 C CA . ARG A 1 195 ? -28.576 5.685 50.945 1.00 97.31 195 ARG A CA 1
ATOM 1536 C C . ARG A 1 195 ? -27.974 4.558 50.104 1.00 97.31 195 ARG A C 1
ATOM 1538 O O . ARG A 1 195 ? -27.018 4.815 49.362 1.00 97.31 195 ARG A O 1
ATOM 1545 N N . LEU A 1 196 ? -28.465 3.329 50.266 1.00 96.75 196 LEU A N 1
ATOM 1546 C CA . LEU A 1 196 ? -27.997 2.161 49.527 1.00 96.75 196 LEU A CA 1
ATOM 1547 C C . LEU A 1 196 ? -28.496 2.199 48.078 1.00 96.75 196 LEU A C 1
ATOM 1549 O O . LEU A 1 196 ? -27.672 2.060 47.177 1.00 96.75 196 LEU A O 1
ATOM 1553 N N . GLU A 1 197 ? -29.772 2.515 47.856 1.00 97.12 197 GLU A N 1
ATOM 1554 C CA . GLU A 1 197 ? -30.362 2.724 46.522 1.00 97.12 197 GLU A CA 1
ATOM 1555 C C . GLU A 1 197 ? -29.628 3.817 45.743 1.00 97.12 197 GLU A C 1
ATOM 1557 O O . GLU A 1 197 ? -29.124 3.570 44.648 1.00 97.12 197 GLU A O 1
ATOM 1562 N N . GLN A 1 198 ? -29.401 4.989 46.352 1.00 97.75 198 GLN A N 1
ATOM 1563 C CA . GLN A 1 198 ? -28.618 6.061 45.720 1.00 97.75 198 GLN A CA 1
ATOM 1564 C C . GLN A 1 198 ? -27.179 5.628 45.392 1.00 97.75 198 GLN A C 1
ATOM 1566 O O . GLN A 1 198 ? -26.512 6.188 44.514 1.00 97.75 198 GLN A O 1
ATOM 1571 N N . ARG A 1 199 ? -26.606 4.691 46.156 1.00 97.25 199 ARG A N 1
ATOM 1572 C CA . ARG A 1 199 ? -25.292 4.115 45.844 1.00 97.25 199 ARG A CA 1
ATOM 1573 C C . ARG A 1 199 ? -25.389 3.113 44.692 1.00 97.25 199 ARG A C 1
ATOM 1575 O O . ARG A 1 199 ? -24.456 3.092 43.890 1.00 97.25 199 ARG A O 1
ATOM 1582 N N . GLY A 1 200 ? -26.479 2.355 44.615 1.00 98.12 200 GLY A N 1
ATOM 1583 C CA . GLY A 1 200 ? -26.830 1.469 43.508 1.00 98.12 200 GLY A CA 1
ATOM 1584 C C . GLY A 1 200 ? -26.930 2.218 42.183 1.00 98.12 200 GLY A C 1
ATOM 1585 O O . GLY A 1 200 ? -26.098 2.001 41.305 1.00 98.12 200 GLY A O 1
ATOM 1586 N N . GLU A 1 201 ? -27.778 3.247 42.118 1.00 98.19 201 GLU A N 1
ATOM 1587 C CA . GLU A 1 201 ? -27.937 4.084 40.917 1.00 98.19 201 GLU A CA 1
ATOM 1588 C C . GLU A 1 201 ? -26.612 4.710 40.447 1.00 98.19 201 GLU A C 1
ATOM 1590 O O . GLU A 1 201 ? -26.329 4.845 39.256 1.00 98.19 201 GLU A O 1
ATOM 1595 N N . ARG A 1 202 ? -25.762 5.142 41.391 1.00 98.00 202 ARG A N 1
ATOM 1596 C CA . ARG A 1 202 ? -24.437 5.693 41.058 1.00 98.00 202 ARG A CA 1
ATOM 1597 C C . ARG A 1 202 ? -23.494 4.638 40.485 1.00 98.00 202 ARG A C 1
ATOM 1599 O O . ARG A 1 202 ? -22.583 5.007 39.744 1.00 98.00 202 ARG A O 1
ATOM 1606 N N . MET A 1 203 ? -23.653 3.371 40.857 1.00 97.25 203 MET A N 1
ATOM 1607 C CA . MET A 1 203 ? -22.887 2.268 40.282 1.00 97.25 203 MET A CA 1
ATOM 1608 C C . MET A 1 203 ? -23.390 1.905 38.888 1.00 97.25 203 MET A C 1
ATOM 1610 O O . MET A 1 203 ? -22.552 1.797 37.999 1.00 97.25 203 MET A O 1
ATOM 1614 N N . GLU A 1 204 ? -24.703 1.836 38.668 1.00 97.62 204 GLU A N 1
ATOM 1615 C CA . GLU A 1 204 ? -25.297 1.647 37.332 1.00 97.62 204 GLU A CA 1
ATOM 1616 C C . GLU A 1 204 ? -24.854 2.736 36.357 1.00 97.62 204 GLU A C 1
ATOM 1618 O O . GLU A 1 204 ? -24.269 2.430 35.321 1.00 97.62 204 GLU A O 1
ATOM 1623 N N . LYS A 1 205 ? -24.972 4.015 36.744 1.00 98.31 205 LYS A N 1
ATOM 1624 C CA . LYS A 1 205 ? -24.499 5.150 35.926 1.00 98.31 205 LYS A CA 1
ATOM 1625 C C . LYS A 1 205 ? -23.008 5.059 35.593 1.00 98.31 205 LYS A C 1
ATOM 1627 O O . LYS A 1 205 ? -22.572 5.500 34.531 1.00 98.31 205 LYS A O 1
ATOM 1632 N N . ARG A 1 206 ? -22.191 4.520 36.507 1.00 97.75 206 ARG A N 1
ATOM 1633 C CA . ARG A 1 206 ? -20.767 4.260 36.237 1.00 97.75 206 ARG A CA 1
ATOM 1634 C C . ARG A 1 206 ? -20.576 3.073 35.304 1.00 97.75 206 ARG A C 1
ATOM 1636 O O . ARG A 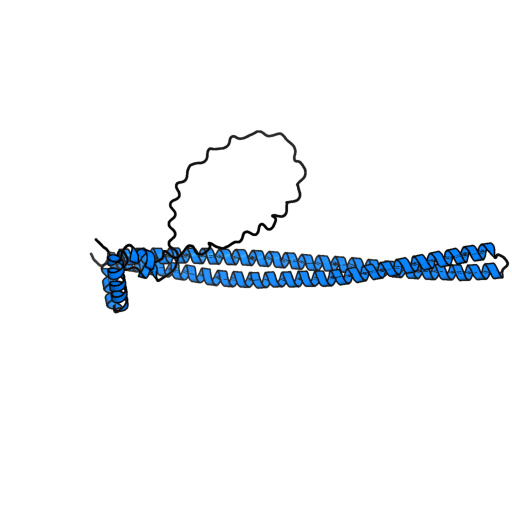1 206 ? -19.625 3.113 34.530 1.00 97.75 206 ARG A O 1
ATOM 1643 N N . GLY A 1 207 ? -21.422 2.053 35.408 1.00 98.38 207 GLY A N 1
ATOM 1644 C CA . GLY A 1 207 ? -21.438 0.900 34.519 1.00 98.38 207 GLY A CA 1
ATOM 1645 C C . GLY A 1 207 ? -21.714 1.315 33.081 1.00 98.38 207 GLY A C 1
ATOM 1646 O O . GLY A 1 207 ? -20.827 1.183 32.246 1.00 98.38 207 GLY A O 1
ATOM 1647 N N . GLU A 1 208 ? -22.829 2.011 32.850 1.00 98.31 208 GLU A N 1
ATOM 1648 C CA . GLU A 1 208 ? -23.200 2.545 31.530 1.00 98.31 208 GLU A CA 1
ATOM 1649 C C . GLU A 1 208 ? -22.113 3.448 30.924 1.00 98.31 208 GLU A C 1
ATOM 1651 O O . GLU A 1 208 ? -21.891 3.480 29.713 1.00 98.31 208 GLU A O 1
ATOM 1656 N N . ALA A 1 209 ? -21.429 4.235 31.761 1.00 98.25 209 ALA A N 1
ATOM 1657 C CA . ALA A 1 209 ? -20.334 5.086 31.309 1.00 98.25 209 ALA A CA 1
ATOM 1658 C C . ALA A 1 209 ? -19.095 4.282 30.877 1.00 98.25 209 ALA A C 1
ATOM 1660 O O . ALA A 1 209 ? -18.324 4.763 30.041 1.00 98.25 209 ALA A O 1
ATOM 1661 N N . LEU A 1 210 ? -18.869 3.095 31.451 1.00 98.19 210 LEU A N 1
ATOM 1662 C CA . LEU A 1 210 ? -17.827 2.187 30.979 1.00 98.19 210 LEU A CA 1
ATOM 1663 C C . LEU A 1 210 ? -18.236 1.480 29.692 1.00 98.19 210 LEU A C 1
ATOM 1665 O O . LEU A 1 210 ? -17.385 1.414 28.809 1.00 98.19 210 LEU A O 1
ATOM 1669 N N . ASP A 1 211 ? -19.491 1.055 29.559 1.00 97.31 211 ASP A N 1
ATOM 1670 C CA . ASP A 1 211 ? -20.002 0.410 28.340 1.00 97.31 211 ASP A CA 1
ATOM 1671 C C . ASP A 1 211 ? -19.837 1.344 27.139 1.00 97.31 211 ASP A C 1
ATOM 1673 O O . ASP A 1 211 ? -19.124 1.025 26.193 1.00 97.31 211 ASP A O 1
ATOM 1677 N N . LYS A 1 212 ? -20.314 2.592 27.255 1.00 98.31 212 LYS A N 1
ATOM 1678 C CA . LYS A 1 212 ? -20.126 3.634 26.224 1.00 98.31 212 LYS A CA 1
ATOM 1679 C C . LYS A 1 212 ? -18.659 3.871 25.867 1.00 98.31 212 LYS A C 1
ATOM 1681 O O . LYS A 1 212 ? -18.323 4.241 24.743 1.00 98.31 212 LYS A O 1
ATOM 1686 N N . LYS A 1 213 ? -17.758 3.729 26.843 1.00 97.94 213 LYS A N 1
ATOM 1687 C CA . LYS A 1 213 ? -16.317 3.868 26.607 1.00 97.94 213 LYS A CA 1
ATOM 1688 C C . LYS A 1 213 ? -15.744 2.634 25.906 1.00 97.94 213 LYS A C 1
ATOM 1690 O O . LYS A 1 213 ? -14.788 2.798 25.148 1.00 97.94 213 LYS A O 1
ATOM 1695 N N . GLY A 1 214 ? -16.283 1.450 26.186 1.00 98.25 214 GLY A N 1
ATOM 1696 C CA . GLY A 1 214 ? -15.957 0.201 25.508 1.00 98.25 214 GLY A CA 1
ATOM 1697 C C . GLY A 1 214 ? -16.340 0.250 24.034 1.00 98.25 214 GLY A C 1
ATOM 1698 O O . GLY A 1 214 ? -15.449 0.184 23.184 1.00 98.25 214 GLY A O 1
ATOM 1699 N N . GLU A 1 215 ? -17.600 0.581 23.754 1.00 98.06 215 GLU A N 1
ATOM 1700 C CA . GLU A 1 215 ? -18.138 0.755 22.398 1.00 98.06 215 GLU A CA 1
ATOM 1701 C C . GLU A 1 215 ? -17.314 1.774 21.592 1.00 98.06 215 GLU A C 1
ATOM 1703 O O . GLU A 1 215 ? -16.899 1.528 20.460 1.00 98.06 215 GLU A O 1
ATOM 1708 N N . ALA A 1 216 ? -16.979 2.920 22.198 1.00 98.00 216 ALA A N 1
ATOM 1709 C CA . ALA A 1 216 ? -16.151 3.935 21.546 1.00 98.00 216 ALA A CA 1
ATOM 1710 C C . ALA A 1 216 ? -14.713 3.455 21.251 1.00 98.00 216 ALA A C 1
ATOM 1712 O O . ALA A 1 216 ? -14.058 3.971 20.337 1.00 98.00 216 ALA A O 1
ATOM 1713 N N . MET A 1 217 ? -14.177 2.505 22.029 1.00 97.69 217 MET A N 1
ATOM 1714 C CA . MET A 1 217 ? -12.885 1.880 21.729 1.00 97.69 217 MET A CA 1
ATOM 1715 C C . MET A 1 217 ? -12.992 0.887 20.574 1.00 97.69 217 MET A C 1
ATOM 1717 O O . MET A 1 217 ? -12.110 0.928 19.715 1.00 97.69 217 MET A O 1
ATOM 1721 N N . GLN A 1 218 ? -14.052 0.080 20.524 1.00 97.44 218 GLN A N 1
ATOM 1722 C CA . GLN A 1 218 ? -14.321 -0.845 19.418 1.00 97.44 218 GLN A CA 1
ATOM 1723 C C . GLN A 1 218 ? -14.513 -0.082 18.101 1.00 97.44 218 GLN A C 1
ATOM 1725 O O . GLN A 1 218 ? -13.815 -0.332 17.121 1.00 97.44 218 GLN A O 1
ATOM 1730 N N . GLU A 1 219 ? -15.322 0.982 18.091 1.00 97.88 219 GLU A N 1
ATOM 1731 C CA . GLU A 1 219 ? -15.503 1.811 16.890 1.00 97.88 219 GLU A CA 1
ATOM 1732 C C . GLU A 1 219 ? -14.169 2.418 16.410 1.00 97.88 219 GLU A C 1
ATOM 1734 O O . GLU A 1 219 ? -13.871 2.524 15.213 1.00 97.88 219 GLU A O 1
ATOM 1739 N N . ARG A 1 220 ? -13.317 2.829 17.356 1.00 97.50 220 ARG A N 1
ATOM 1740 C CA . ARG A 1 220 ? -11.976 3.322 17.036 1.00 97.50 220 ARG A CA 1
ATOM 1741 C C . ARG A 1 220 ? -11.087 2.215 16.471 1.00 97.50 220 ARG A C 1
ATOM 1743 O O . ARG A 1 220 ? -10.290 2.522 15.579 1.00 97.50 220 ARG A O 1
ATOM 1750 N N . SER A 1 221 ? -11.195 0.995 16.988 1.00 97.19 221 SER A N 1
ATOM 1751 C CA . SER A 1 221 ? -10.483 -0.174 16.479 1.00 97.19 221 SER A CA 1
ATOM 1752 C C . SER A 1 221 ? -10.850 -0.444 15.024 1.00 97.19 221 SER A C 1
ATOM 1754 O O . SER A 1 221 ? -9.971 -0.371 14.168 1.00 97.19 221 SER A O 1
ATOM 1756 N N . GLU A 1 222 ? -12.140 -0.553 14.697 1.00 98.00 222 GLU A N 1
ATOM 1757 C CA . GLU A 1 222 ? -12.600 -0.791 13.321 1.00 98.00 222 GLU A CA 1
ATOM 1758 C C . GLU A 1 222 ? -12.081 0.270 12.336 1.00 98.00 222 GLU A C 1
ATOM 1760 O O . GLU A 1 222 ? -11.691 -0.007 11.195 1.00 98.00 222 GLU A O 1
ATOM 1765 N N . ARG A 1 223 ? -12.068 1.542 12.760 1.00 98.06 223 ARG A N 1
ATOM 1766 C CA . ARG A 1 223 ? -11.498 2.638 11.957 1.00 98.06 223 ARG A CA 1
ATOM 1767 C C . ARG A 1 223 ? -9.992 2.460 11.752 1.00 98.06 223 ARG A C 1
ATOM 1769 O O . ARG A 1 223 ? -9.471 2.848 10.701 1.00 98.06 223 ARG A O 1
ATOM 1776 N N . MET A 1 224 ? -9.278 1.927 12.743 1.00 97.50 224 MET A N 1
ATOM 1777 C CA . MET A 1 224 ? -7.859 1.600 12.626 1.00 97.50 224 MET A CA 1
ATOM 1778 C C . MET A 1 224 ? -7.626 0.399 11.712 1.00 97.50 224 MET A C 1
ATOM 1780 O O . MET A 1 224 ? -6.758 0.515 10.852 1.00 97.50 224 MET A O 1
ATOM 1784 N N . GLU A 1 225 ? -8.410 -0.671 11.798 1.00 97.56 225 GLU A N 1
ATOM 1785 C CA . GLU A 1 225 ? -8.311 -1.828 10.892 1.00 97.56 225 GLU A CA 1
ATOM 1786 C C . GLU A 1 225 ? -8.460 -1.408 9.430 1.00 97.56 225 GLU A C 1
ATOM 1788 O O . GLU A 1 225 ? -7.550 -1.617 8.623 1.00 97.56 225 GLU A O 1
ATOM 1793 N N . LYS A 1 226 ? -9.528 -0.662 9.111 1.00 98.00 226 LYS A N 1
ATOM 1794 C CA . LYS A 1 226 ? -9.759 -0.097 7.767 1.00 98.00 226 LYS A CA 1
ATOM 1795 C C . LYS A 1 226 ? -8.563 0.727 7.282 1.00 98.00 226 LYS A C 1
ATOM 1797 O O . LYS A 1 226 ? -8.205 0.706 6.101 1.00 98.00 226 LYS A O 1
ATOM 1802 N N . ARG A 1 227 ? -7.920 1.471 8.188 1.00 97.38 227 ARG A N 1
ATOM 1803 C CA . ARG A 1 227 ? -6.709 2.246 7.884 1.00 97.38 227 ARG A CA 1
ATOM 1804 C C . ARG A 1 227 ? -5.482 1.350 7.683 1.00 97.38 227 ARG A C 1
ATOM 1806 O O . ARG A 1 227 ? -4.665 1.677 6.819 1.00 97.38 227 ARG A O 1
ATOM 1813 N N . GLY A 1 228 ? -5.335 0.287 8.468 1.00 97.56 228 GLY A N 1
ATOM 1814 C CA . GLY A 1 228 ? -4.280 -0.719 8.338 1.00 97.56 228 GLY A CA 1
ATOM 1815 C C . GLY A 1 228 ? -4.328 -1.369 6.961 1.00 97.56 228 GLY A C 1
ATOM 1816 O O . GLY A 1 228 ? -3.398 -1.185 6.177 1.00 97.56 228 GLY A O 1
ATOM 1817 N N . GLU A 1 229 ? -5.483 -1.923 6.589 1.00 97.94 229 GLU A N 1
ATOM 1818 C CA . GLU A 1 229 ? -5.688 -2.527 5.268 1.00 97.94 229 GLU A CA 1
ATOM 1819 C C . GLU A 1 229 ? -5.437 -1.537 4.119 1.00 97.94 229 GLU A C 1
ATOM 1821 O O . GLU A 1 229 ? -4.854 -1.862 3.085 1.00 97.94 229 GLU A O 1
ATOM 1826 N N . ALA A 1 230 ? -5.895 -0.286 4.252 1.00 97.75 230 ALA A N 1
ATOM 1827 C CA . ALA A 1 230 ? -5.648 0.734 3.234 1.00 97.75 230 ALA A CA 1
ATOM 1828 C C . ALA A 1 230 ? -4.149 1.061 3.087 1.00 97.75 230 ALA A C 1
ATOM 1830 O O . ALA A 1 230 ? -3.701 1.450 1.999 1.00 97.75 230 ALA A O 1
ATOM 1831 N N . THR A 1 231 ? -3.384 0.922 4.172 1.00 96.50 231 THR A N 1
ATOM 1832 C CA . THR A 1 231 ? -1.931 1.124 4.209 1.00 96.50 231 THR A CA 1
ATOM 1833 C C . THR A 1 231 ? -1.212 -0.046 3.532 1.00 96.50 231 THR A C 1
ATOM 1835 O O . THR A 1 231 ? -0.402 0.214 2.641 1.00 96.50 231 THR A O 1
ATOM 1838 N N . GLU A 1 232 ? -1.591 -1.290 3.830 1.00 97.19 232 GLU A N 1
ATOM 1839 C CA . GLU A 1 232 ? -1.125 -2.511 3.141 1.00 97.19 232 GLU A CA 1
ATOM 1840 C C . GLU A 1 232 ? -1.399 -2.465 1.635 1.00 97.19 232 GLU A C 1
ATOM 1842 O O . GLU A 1 232 ? -0.473 -2.518 0.828 1.00 97.19 232 GLU A O 1
ATOM 1847 N N . ARG A 1 233 ? -2.642 -2.177 1.220 1.00 97.88 233 ARG A N 1
ATOM 1848 C CA . ARG A 1 233 ? -3.001 -2.015 -0.207 1.00 97.88 233 ARG A CA 1
ATOM 1849 C C . ARG A 1 233 ? -2.200 -0.915 -0.905 1.00 97.88 233 ARG A C 1
ATOM 1851 O O . ARG A 1 233 ? -2.120 -0.853 -2.138 1.00 97.88 233 ARG A O 1
ATOM 1858 N N . ARG A 1 234 ? -1.685 0.068 -0.161 1.00 96.62 234 ARG A N 1
ATOM 1859 C CA . ARG A 1 234 ? -0.775 1.082 -0.712 1.00 96.62 234 ARG A CA 1
ATOM 1860 C C . ARG A 1 234 ? 0.649 0.539 -0.829 1.00 96.62 234 ARG A C 1
ATOM 1862 O O . ARG A 1 234 ? 1.292 0.901 -1.813 1.00 96.62 234 ARG A O 1
ATOM 1869 N N . GLY A 1 235 ? 1.092 -0.295 0.110 1.00 97.38 235 GLY A N 1
ATOM 1870 C CA . GLY A 1 235 ? 2.346 -1.047 0.052 1.00 97.38 235 GLY A CA 1
ATOM 1871 C C . GLY A 1 235 ? 2.436 -1.912 -1.201 1.00 97.38 235 GLY A C 1
ATOM 1872 O O . GLY A 1 235 ? 3.239 -1.608 -2.083 1.00 97.38 235 GLY A O 1
ATOM 1873 N N . GLU A 1 236 ? 1.472 -2.815 -1.399 1.00 97.50 236 GLU A N 1
ATOM 1874 C CA . GLU A 1 236 ? 1.423 -3.692 -2.581 1.00 97.50 236 GLU A CA 1
ATOM 1875 C C . GLU A 1 236 ? 1.451 -2.919 -3.913 1.00 97.50 236 GLU A C 1
ATOM 1877 O O . GLU A 1 236 ? 2.004 -3.349 -4.928 1.00 97.50 236 GLU A O 1
ATOM 1882 N N . ARG A 1 237 ? 0.790 -1.753 -3.963 1.00 97.69 237 ARG A N 1
ATOM 1883 C CA . ARG A 1 237 ? 0.780 -0.908 -5.168 1.00 97.69 237 ARG A CA 1
ATOM 1884 C C . ARG A 1 237 ? 2.146 -0.291 -5.448 1.00 97.69 237 ARG A C 1
ATOM 1886 O O . ARG A 1 237 ? 2.436 -0.003 -6.612 1.00 97.69 237 ARG A O 1
ATOM 1893 N N . LEU A 1 238 ? 2.941 -0.022 -4.414 1.00 96.88 238 LEU A N 1
ATOM 1894 C CA . LEU A 1 238 ? 4.308 0.465 -4.562 1.00 96.88 238 LEU A CA 1
ATOM 1895 C C . LEU A 1 238 ? 5.232 -0.654 -5.038 1.00 96.88 238 LEU A C 1
ATOM 1897 O O . LEU A 1 238 ? 5.942 -0.403 -6.006 1.00 96.88 238 LEU A O 1
ATOM 1901 N N . GLU A 1 239 ? 5.132 -1.862 -4.487 1.00 96.12 239 GLU A N 1
ATOM 1902 C CA . GLU A 1 239 ? 5.856 -3.051 -4.974 1.00 96.12 239 GLU A CA 1
ATOM 1903 C C . GLU A 1 239 ? 5.557 -3.339 -6.443 1.00 96.12 239 GLU A C 1
ATOM 1905 O O . GLU A 1 239 ? 6.448 -3.280 -7.285 1.00 96.12 239 GLU A O 1
ATOM 1910 N N . LYS A 1 240 ? 4.275 -3.467 -6.814 1.00 97.56 240 LYS A N 1
ATOM 1911 C CA . LYS A 1 240 ? 3.859 -3.669 -8.218 1.00 97.56 240 LYS A CA 1
ATOM 1912 C C . LYS A 1 240 ? 4.375 -2.569 -9.151 1.00 97.56 240 LYS A C 1
ATOM 1914 O O . LYS A 1 240 ? 4.549 -2.780 -10.355 1.00 97.56 240 LYS A O 1
ATOM 1919 N N . LYS A 1 241 ? 4.549 -1.346 -8.642 1.00 95.69 241 LYS A N 1
ATOM 1920 C CA . LYS A 1 241 ? 5.135 -0.234 -9.403 1.00 95.69 241 LYS A CA 1
ATOM 1921 C C . LYS A 1 241 ? 6.659 -0.342 -9.468 1.00 95.69 241 LYS A C 1
ATOM 1923 O O . LYS A 1 241 ? 7.210 0.051 -10.497 1.00 95.69 241 LYS A O 1
ATOM 1928 N N . GLY A 1 242 ? 7.289 -0.831 -8.406 1.00 96.81 242 GLY A N 1
ATOM 1929 C CA . GLY A 1 242 ? 8.700 -1.174 -8.315 1.00 96.81 242 GLY A CA 1
ATOM 1930 C C . GLY A 1 242 ? 9.093 -2.163 -9.401 1.00 96.81 242 GLY A C 1
ATOM 1931 O O . GLY A 1 242 ? 9.769 -1.761 -10.348 1.00 96.81 242 GLY A O 1
ATOM 1932 N N . GLU A 1 243 ? 8.474 -3.342 -9.406 1.00 96.88 243 GLU A N 1
ATOM 1933 C CA . GLU A 1 243 ? 8.731 -4.394 -10.395 1.00 96.88 243 GLU A CA 1
ATOM 1934 C C . GLU A 1 243 ? 8.580 -3.901 -11.844 1.00 96.88 243 GLU A C 1
ATOM 1936 O O . GLU A 1 243 ? 9.331 -4.252 -12.756 1.00 96.88 243 GLU A O 1
ATOM 1941 N N . ARG A 1 244 ? 7.560 -3.070 -12.111 1.00 96.94 244 ARG A N 1
ATOM 1942 C CA . ARG A 1 244 ? 7.340 -2.493 -13.450 1.00 96.94 244 ARG A CA 1
ATOM 1943 C C . ARG A 1 244 ? 8.471 -1.552 -13.857 1.00 96.94 244 ARG A C 1
ATOM 1945 O O . ARG A 1 244 ? 8.748 -1.413 -15.051 1.00 96.94 244 ARG A O 1
ATOM 1952 N N . MET A 1 245 ? 9.058 -0.844 -12.899 1.00 94.12 245 MET A N 1
ATOM 1953 C CA . MET A 1 245 ? 10.182 0.056 -13.132 1.00 94.12 245 MET A CA 1
ATOM 1954 C C . MET A 1 245 ? 11.469 -0.725 -13.374 1.00 94.12 245 MET A C 1
ATOM 1956 O O . MET A 1 245 ? 12.177 -0.355 -14.309 1.00 94.12 245 MET A O 1
ATOM 1960 N N . GLU A 1 246 ? 11.700 -1.817 -12.647 1.00 94.69 246 GLU A N 1
ATOM 1961 C CA . GLU A 1 246 ? 12.824 -2.739 -12.871 1.00 94.69 246 GLU A CA 1
ATOM 1962 C C . GLU A 1 246 ? 12.754 -3.376 -14.254 1.00 94.69 246 GLU A C 1
ATOM 1964 O O . GLU A 1 246 ? 13.636 -3.152 -15.077 1.00 94.69 246 GLU A O 1
ATOM 1969 N N . LYS A 1 247 ? 11.616 -3.990 -14.608 1.00 96.19 247 LYS A N 1
ATOM 1970 C CA . LYS A 1 247 ? 11.373 -4.538 -15.958 1.00 96.19 247 LYS A CA 1
ATOM 1971 C C . LYS A 1 247 ? 11.615 -3.499 -17.058 1.00 96.19 247 LYS A C 1
ATOM 1973 O O . LYS A 1 247 ? 12.093 -3.805 -18.151 1.00 96.19 247 LYS A O 1
ATOM 1978 N N . ARG A 1 248 ? 11.263 -2.233 -16.806 1.00 94.19 248 ARG A N 1
ATOM 1979 C CA . ARG A 1 248 ? 11.520 -1.133 -17.750 1.00 94.19 248 ARG A CA 1
ATOM 1980 C C . ARG A 1 248 ? 12.998 -0.735 -17.789 1.00 94.19 248 ARG A C 1
ATOM 1982 O O . ARG A 1 248 ? 13.446 -0.267 -18.843 1.00 94.19 248 ARG A O 1
ATOM 1989 N N . GLY A 1 249 ? 13.693 -0.841 -16.663 1.00 94.06 249 GLY A N 1
ATOM 1990 C CA . GLY A 1 249 ? 15.132 -0.666 -16.539 1.00 94.06 249 GLY A CA 1
ATOM 1991 C C . GLY A 1 249 ? 15.869 -1.668 -17.412 1.00 94.06 249 GLY A C 1
ATOM 1992 O O . GLY A 1 249 ? 16.477 -1.240 -18.397 1.00 94.06 249 GLY A O 1
ATOM 1993 N N . GLU A 1 250 ? 15.609 -2.960 -17.205 1.00 95.50 250 GLU A N 1
ATOM 1994 C CA . GLU A 1 250 ? 16.240 -4.057 -17.948 1.00 95.50 250 GLU A CA 1
ATOM 1995 C C . GLU A 1 250 ? 16.070 -3.889 -19.465 1.00 95.50 250 GLU A C 1
ATOM 1997 O O . GLU A 1 250 ? 16.989 -4.057 -20.268 1.00 95.50 250 GLU A O 1
ATOM 2002 N N . VAL A 1 251 ? 14.863 -3.517 -19.913 1.00 95.19 251 VAL A N 1
ATOM 2003 C CA . VAL A 1 251 ? 14.590 -3.291 -21.342 1.00 95.19 251 VAL A CA 1
ATOM 2004 C C . VAL A 1 251 ? 15.425 -2.133 -21.897 1.00 95.19 251 VAL A C 1
ATOM 2006 O O . VAL A 1 251 ? 15.821 -2.150 -23.070 1.00 95.19 251 VAL A O 1
ATOM 2009 N N . LYS A 1 252 ? 15.670 -1.088 -21.100 1.00 89.12 252 LYS A N 1
ATOM 2010 C CA . LYS A 1 252 ? 16.512 0.037 -21.520 1.00 89.12 252 LYS A CA 1
ATOM 2011 C C . LYS A 1 252 ? 17.983 -0.306 -21.501 1.00 89.12 252 LYS A C 1
ATOM 2013 O O . LYS A 1 252 ? 18.647 0.103 -22.452 1.00 89.12 252 LYS A O 1
ATOM 2018 N N . GLU A 1 253 ? 18.430 -1.034 -20.494 1.00 90.56 253 GLU A N 1
ATOM 2019 C CA . GLU A 1 253 ? 19.784 -1.558 -20.375 1.00 90.56 253 GLU A CA 1
ATOM 2020 C C . GLU A 1 253 ? 20.117 -2.433 -21.587 1.00 90.56 253 GLU A C 1
ATOM 2022 O O . GLU A 1 253 ? 20.917 -2.037 -22.431 1.00 90.56 253 GLU A O 1
ATOM 2027 N N . ARG A 1 254 ? 19.328 -3.486 -21.851 1.00 93.75 254 ARG A N 1
ATOM 2028 C CA . ARG A 1 254 ? 19.476 -4.338 -23.052 1.00 93.75 254 ARG A CA 1
ATOM 2029 C C . ARG A 1 254 ? 19.489 -3.542 -24.360 1.00 93.75 254 ARG A C 1
ATOM 2031 O O . ARG A 1 254 ? 20.154 -3.914 -25.332 1.00 93.75 254 ARG A O 1
ATOM 2038 N N . ARG A 1 255 ? 18.720 -2.449 -24.438 1.00 87.12 255 ARG A N 1
ATOM 2039 C CA . ARG A 1 255 ? 18.721 -1.558 -25.610 1.00 87.12 255 ARG A CA 1
ATOM 2040 C C . ARG A 1 255 ? 19.973 -0.680 -25.672 1.00 87.12 255 ARG A C 1
ATOM 2042 O O . ARG A 1 255 ? 20.391 -0.372 -26.788 1.00 87.12 255 ARG A O 1
ATOM 2049 N N . GLY A 1 256 ? 20.507 -0.252 -24.534 1.00 86.62 256 GLY A N 1
ATOM 2050 C CA . GLY A 1 256 ? 21.792 0.428 -24.398 1.00 86.62 256 GLY A CA 1
ATOM 2051 C C . GLY A 1 256 ? 22.910 -0.430 -24.970 1.00 86.62 256 GLY A C 1
ATOM 2052 O O . GLY A 1 256 ? 23.457 -0.071 -26.013 1.00 86.62 256 GLY A O 1
ATOM 2053 N N . ASN A 1 257 ? 23.074 -1.633 -24.426 1.00 90.00 257 ASN A N 1
ATOM 2054 C CA . ASN A 1 257 ? 24.146 -2.573 -24.772 1.00 90.00 257 ASN A CA 1
ATOM 2055 C C . ASN A 1 257 ? 24.064 -2.966 -26.259 1.00 90.00 257 ASN A C 1
ATOM 2057 O O . ASN A 1 257 ? 25.055 -3.035 -26.980 1.00 90.00 257 ASN A O 1
ATOM 2061 N N . ARG A 1 258 ? 22.848 -3.130 -26.810 1.00 89.75 258 ARG A N 1
ATOM 2062 C CA . ARG A 1 258 ? 22.671 -3.359 -28.259 1.00 89.75 258 ARG A CA 1
ATOM 2063 C C . ARG A 1 258 ? 23.160 -2.184 -29.114 1.00 89.75 258 ARG A C 1
ATOM 206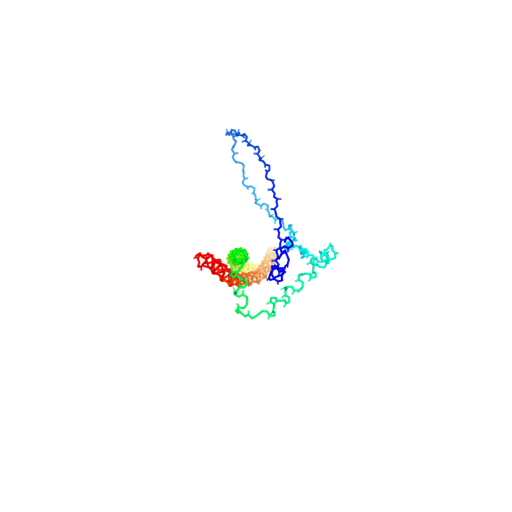5 O O . ARG A 1 258 ? 23.628 -2.397 -30.235 1.00 89.75 258 ARG A O 1
ATOM 2072 N N . MET A 1 259 ? 22.958 -0.947 -28.667 1.00 78.62 259 MET A N 1
ATOM 2073 C CA . MET A 1 259 ? 23.404 0.238 -29.405 1.00 78.62 259 MET A CA 1
ATOM 2074 C C . MET A 1 259 ? 24.909 0.447 -29.281 1.00 78.62 259 MET A C 1
ATOM 2076 O O . MET A 1 259 ? 25.513 0.836 -30.276 1.00 78.62 259 MET A O 1
ATOM 2080 N N . GLU A 1 260 ? 25.483 0.134 -28.127 1.00 82.69 260 GLU A N 1
ATOM 2081 C CA . GLU A 1 260 ? 26.925 0.119 -27.893 1.00 82.69 260 GLU A CA 1
ATOM 2082 C C . GLU A 1 260 ? 27.626 -0.878 -28.819 1.00 82.69 260 GLU A C 1
ATOM 2084 O O . GLU A 1 260 ? 28.351 -0.457 -29.720 1.00 82.69 260 GLU A O 1
ATOM 2089 N N . ASN A 1 261 ? 27.216 -2.152 -28.783 1.00 86.75 261 ASN A N 1
ATOM 2090 C CA . ASN A 1 261 ? 27.681 -3.194 -29.709 1.00 86.75 261 ASN A CA 1
ATOM 2091 C C . ASN A 1 261 ? 27.520 -2.788 -31.186 1.00 86.75 261 ASN A C 1
ATOM 2093 O O . ASN A 1 261 ? 28.316 -3.135 -32.062 1.00 86.75 261 ASN A O 1
ATOM 2097 N N . LYS A 1 262 ? 26.447 -2.057 -31.521 1.00 78.75 262 LYS A N 1
ATOM 2098 C CA . LYS A 1 262 ? 26.247 -1.537 -32.882 1.00 78.75 262 LYS A CA 1
ATOM 2099 C C . LYS A 1 262 ? 27.251 -0.433 -33.219 1.00 78.75 262 LYS A C 1
ATOM 2101 O O . LYS A 1 262 ? 27.658 -0.346 -34.378 1.00 78.75 262 LYS A O 1
ATOM 2106 N N . GLY A 1 263 ? 27.602 0.413 -32.258 1.00 78.38 263 GLY A N 1
ATOM 2107 C CA . GLY A 1 263 ? 28.616 1.454 -32.395 1.00 78.38 263 GLY A CA 1
ATOM 2108 C C . GLY A 1 263 ? 29.982 0.865 -32.664 1.00 78.38 263 GLY A C 1
ATOM 2109 O O . GLY A 1 263 ? 30.557 1.173 -33.710 1.00 78.38 263 GLY A O 1
ATOM 2110 N N . GLU A 1 264 ? 30.413 -0.063 -31.819 1.00 84.50 264 GLU A N 1
ATOM 2111 C CA . GLU A 1 264 ? 31.668 -0.802 -31.977 1.00 84.50 264 GLU A CA 1
ATOM 2112 C C . GLU A 1 264 ? 31.756 -1.488 -33.344 1.00 84.50 264 GLU A C 1
ATOM 2114 O O . GLU A 1 264 ? 32.716 -1.310 -34.089 1.00 84.50 264 GLU A O 1
ATOM 2119 N N . ARG A 1 265 ? 30.704 -2.203 -33.771 1.00 82.75 265 ARG A N 1
ATOM 2120 C CA . ARG A 1 265 ? 30.683 -2.860 -35.094 1.00 82.75 265 ARG A CA 1
ATOM 2121 C C . ARG A 1 265 ? 30.868 -1.883 -36.254 1.00 82.75 265 ARG A C 1
ATOM 2123 O O . ARG A 1 265 ? 31.463 -2.251 -37.270 1.00 82.75 265 ARG A O 1
ATOM 2130 N N . ILE A 1 266 ? 30.324 -0.670 -36.143 1.00 78.38 266 ILE A N 1
ATOM 2131 C CA . ILE A 1 266 ? 30.484 0.376 -37.161 1.00 78.38 266 ILE A CA 1
ATOM 2132 C C . ILE A 1 266 ? 31.926 0.900 -37.158 1.00 78.38 266 ILE A C 1
ATOM 2134 O O . ILE A 1 266 ? 32.483 1.086 -38.241 1.00 78.38 266 ILE A O 1
ATOM 2138 N N . GLN A 1 267 ? 32.528 1.091 -35.982 1.00 77.25 267 GLN A N 1
ATOM 2139 C CA . GLN A 1 267 ? 33.929 1.506 -35.841 1.00 77.25 267 GLN A CA 1
ATOM 2140 C C . GLN A 1 267 ? 34.877 0.436 -36.403 1.00 77.25 267 GLN A C 1
ATOM 2142 O O . GLN A 1 267 ? 35.612 0.714 -37.347 1.00 77.25 267 GLN A O 1
ATOM 2147 N N . ASN A 1 268 ? 34.728 -0.823 -35.986 1.00 81.56 268 ASN A N 1
ATOM 2148 C CA . ASN A 1 268 ? 35.525 -1.957 -36.472 1.00 81.56 268 ASN A CA 1
ATOM 2149 C C . ASN A 1 268 ? 35.403 -2.163 -37.994 1.00 81.56 268 ASN A C 1
ATOM 2151 O O . ASN A 1 268 ? 36.318 -2.645 -38.665 1.00 81.56 268 ASN A O 1
ATOM 2155 N N . ARG A 1 269 ? 34.246 -1.840 -38.592 1.00 76.38 269 ARG A N 1
ATOM 2156 C CA . ARG A 1 269 ? 34.093 -1.844 -40.058 1.00 76.38 269 ARG A CA 1
ATOM 2157 C C . ARG A 1 269 ? 34.861 -0.688 -40.698 1.00 76.38 269 ARG A C 1
ATOM 2159 O O . ARG A 1 269 ? 35.507 -0.899 -41.719 1.00 76.38 269 ARG A O 1
ATOM 2166 N N . ALA A 1 270 ? 34.801 0.505 -40.110 1.00 73.62 270 ALA A N 1
ATOM 2167 C CA . ALA A 1 270 ? 35.546 1.666 -40.586 1.00 73.62 270 ALA A CA 1
ATOM 2168 C C . ALA A 1 270 ? 37.058 1.400 -40.584 1.00 73.62 270 ALA A C 1
ATOM 2170 O O . ALA A 1 270 ? 37.712 1.638 -41.595 1.00 73.62 270 ALA A O 1
ATOM 2171 N N . GLU A 1 271 ? 37.585 0.843 -39.496 1.00 76.19 271 GLU A N 1
ATOM 2172 C CA . GLU A 1 271 ? 39.008 0.529 -39.324 1.00 76.19 271 GLU A CA 1
ATOM 2173 C C . GLU A 1 271 ? 39.498 -0.524 -40.322 1.00 76.19 271 GLU A C 1
ATOM 2175 O O . GLU A 1 271 ? 40.497 -0.315 -41.011 1.00 76.19 271 GLU A O 1
ATOM 2180 N N . ARG A 1 272 ? 38.748 -1.619 -40.513 1.00 73.56 272 ARG A N 1
ATOM 2181 C CA . ARG A 1 272 ? 39.100 -2.643 -41.515 1.00 73.56 272 ARG A CA 1
ATOM 2182 C C . ARG A 1 272 ? 39.222 -2.071 -42.925 1.00 73.56 272 ARG A C 1
ATOM 2184 O O . ARG A 1 272 ? 40.128 -2.458 -43.661 1.00 73.56 272 ARG A O 1
ATOM 2191 N N . HIS A 1 273 ? 38.352 -1.138 -43.302 1.00 65.75 273 HIS A N 1
ATOM 2192 C CA . HIS A 1 273 ? 38.421 -0.486 -44.610 1.00 65.75 273 HIS A CA 1
ATOM 2193 C C . HIS A 1 273 ? 39.556 0.542 -44.730 1.00 65.75 273 HIS A C 1
ATOM 2195 O O . HIS A 1 273 ? 39.972 0.814 -45.854 1.00 65.75 273 HIS A O 1
ATOM 2201 N N . GLN A 1 274 ? 40.078 1.074 -43.619 1.00 62.44 274 GLN A N 1
ATOM 2202 C CA . GLN A 1 274 ? 41.298 1.892 -43.622 1.00 62.44 274 GLN A CA 1
ATOM 2203 C C . GLN A 1 274 ? 42.562 1.039 -43.829 1.00 62.44 274 GLN A C 1
ATOM 2205 O O . GLN A 1 274 ? 43.500 1.493 -44.479 1.00 62.44 274 GLN A O 1
ATOM 2210 N N . HIS A 1 275 ? 42.579 -0.200 -43.325 1.00 56.81 275 HIS A N 1
ATOM 2211 C CA . HIS A 1 275 ? 43.734 -1.100 -43.430 1.00 56.81 275 HIS A CA 1
ATOM 2212 C C . HIS A 1 275 ? 43.826 -1.883 -44.754 1.00 56.81 275 HIS A C 1
ATOM 2214 O O . HIS A 1 275 ? 44.931 -2.127 -45.219 1.00 56.81 275 HIS A O 1
ATOM 2220 N N . HIS A 1 276 ? 42.708 -2.223 -45.409 1.00 52.44 276 HIS A N 1
ATOM 2221 C CA . HIS A 1 276 ? 42.692 -2.942 -46.705 1.00 52.44 276 HIS A CA 1
ATOM 2222 C C . HIS A 1 276 ? 42.813 -2.017 -47.939 1.00 52.44 276 HIS A C 1
ATOM 2224 O O . HIS A 1 276 ? 42.428 -2.395 -49.045 1.00 52.44 276 HIS A O 1
ATOM 2230 N N . GLY A 1 277 ? 43.243 -0.768 -47.746 1.00 50.38 277 GLY A N 1
ATOM 2231 C CA . GLY A 1 277 ? 43.419 0.233 -48.806 1.00 50.38 277 GLY A CA 1
ATOM 2232 C C . GLY A 1 277 ? 44.863 0.703 -48.989 1.00 50.38 277 GLY A C 1
ATOM 2233 O O . GLY A 1 277 ? 45.059 1.736 -49.626 1.00 50.38 277 GLY A O 1
ATOM 2234 N N . LYS A 1 278 ? 45.833 -0.001 -48.396 1.00 41.41 278 LYS A N 1
ATOM 2235 C CA . LYS A 1 278 ? 47.269 0.214 -48.598 1.00 41.41 278 LYS A CA 1
ATOM 2236 C C . LYS A 1 278 ? 47.828 -0.839 -49.539 1.00 41.41 278 LYS A C 1
ATOM 2238 O O . LYS A 1 278 ? 47.363 -1.995 -49.428 1.00 41.41 278 LYS A O 1
#

Secondary structure (DSSP, 8-state):
---STTTGGGTTSS---------PPPPPPPPPP-----PPP----------------TT-------HHHHHHH-HHHHHHHHHHHHHHHHS-HHHHHHHHHH-HHHHHHHHHHHHHHHHHHHHHHHHHHHHHHHHHHHHHHHHHHHHHHHHHHHHHHHHHHHHHHHHHHHHHHHHHHHHHHHHHHHTT-HHHHHHHHHHHHHHHHHHHHHHHHHHHHHHHHHHHHHHHHHHHHHHHHHHHHHHHHHHHHHHHHHHHHHHHHHHHHHHHHHHHHHHTT-

Solvent-accessible surface area (backbone atoms only — not comparable to full-atom values): 14577 Å² total; per-residue (Å²): 127,85,53,71,82,47,38,53,41,68,63,67,74,71,56,89,87,88,81,88,82,87,79,87,82,79,86,81,82,86,84,83,88,82,85,91,88,79,85,88,75,79,88,73,78,79,73,76,81,68,83,69,77,70,75,73,62,63,80,65,80,72,69,72,81,51,61,68,61,53,30,70,78,35,52,70,63,44,50,62,22,54,49,45,38,54,49,56,71,71,45,51,76,67,56,49,48,57,50,42,60,78,38,35,70,57,37,36,55,50,9,57,52,35,24,56,52,6,54,57,29,25,63,48,4,54,56,27,28,62,50,6,55,57,27,30,57,52,7,54,55,27,33,58,50,10,54,56,34,33,57,52,14,56,56,30,33,58,49,9,55,55,27,29,59,52,7,54,56,28,29,56,54,6,52,58,26,30,57,53,7,53,56,29,34,78,72,74,37,45,77,60,9,56,56,30,28,58,50,8,57,55,27,29,59,50,7,56,56,27,32,58,51,8,53,55,28,34,57,49,15,56,58,30,36,58,49,10,55,56,32,27,61,48,7,57,54,28,28,62,50,7,56,55,29,27,58,50,5,52,57,30,24,59,50,5,56,54,30,27,58,50,8,51,54,36,28,59,51,26,52,52,51,63,63,75,72,116

Nearest PDB structures (foldseek):
  6h2f-assembly1_G  TM=4.750E-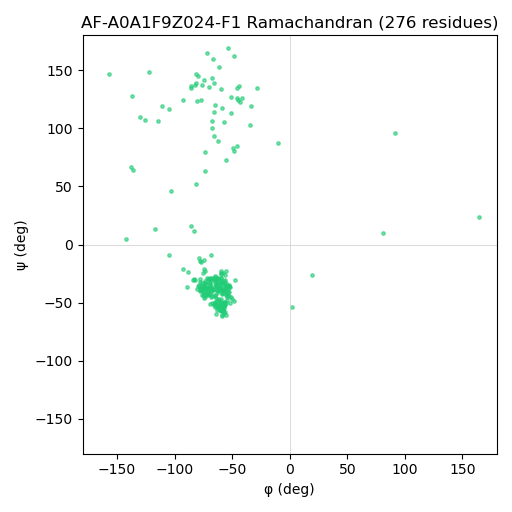01  e=8.918E-01  Aeromonas hydrophila subsp. hydrophila AL09-71
  7a0g-assembly1_GGG  TM=3.428E-01  e=5.321E-01  Serratia marcescens
  7a0g-assembly1_EEE  TM=3.377E-01  e=7.747E-01  Serratia marcescens
  6h2f-assembly1_H  TM=3.494E-01  e=1.495E+00  Aeromonas hydrophila subsp. hydrophila AL09-71

pLDDT: mean 74.46, std 26.14, range [24.88, 98.38]

Mean predicted aligned error: 15.35 Å

Radius of gyration: 40.08 Å; Cα contacts (8 Å, |Δi|>4): 291; chains: 1; bounding box: 86×38×112 Å

Sequence (278 aa):
MKKVILLAVIMLIGTGVFAKSENSATPATPATPAEPGVSPATPATPAEPGDKQVNSAGPKDKEKPDFEKWAKEHPEKAKELKEAHNKWEKMTPVEREAFIKRHPYLAERRGKQIEKRGEIKENRGERLENRGERLEQRGEQMENRGENIQKRAEILDHKGEKLEQKGERMQEKGERMQEKGEALQDSGHGKAGERLEQRGERMEKRGEALDKKGEAMQERSERMEKRGEATERRGERLEKKGERMEKRGEVKERRGNRMENKGERIQNRAERHQHHGK